Protein AF-A0A7V3D4B8-F1 (afdb_monomer)

Sequence (251 aa):
MSTSVQDLLKALKEIEQQLQIYHATRQNTLEALTKRRDVLKEELAAVERDLAALSSVAPPRMPAAVAAVRKRKRSLSKLLVDILNRKKVPMSSKELAQAALNAGYTSKSSNFFRVVDNRLSRLKAEGKIQAAPSGGYQAIPADTAAPVAAAAETDGTATAAKPRRKRGARKGRKARAARRERSSLSKVLAEILQKEGRPLTASELADAAIASGYQSNSKNFKDVIWVTLGKMKKEHKIAQVAGQRWELVNA

Nearest PDB structures (foldseek):
  2v7f-assembly1_A  TM=5.192E-01  e=6.004E-02  Pyrococcus abyssi
  7z1n-assembly1_P  TM=8.146E-01  e=8.197E-01  Saccharomyces cerevisiae W303
  6cnf-assembly1_P  TM=3.320E-01  e=3.028E-01  Saccharomyces cerevisiae S288C
  4mgr-assembly1_B  TM=4.047E-01  e=7.703E-01  Bacillus subtilis

Radius of gyration: 33.72 Å; Cα contacts (8 Å, |Δi|>4): 156; chains: 1; bounding box: 92×56×92 Å

Solvent-accessible surface area (backbone atoms only — not comparable to full-atom values): 15542 Å² total; per-residue (Å²): 135,84,79,52,72,68,57,54,55,49,52,51,53,51,51,52,51,52,50,50,52,52,51,51,53,52,50,53,51,52,51,53,51,49,54,52,51,52,53,52,52,52,53,50,54,48,53,52,49,52,50,50,55,65,65,63,60,71,75,82,85,70,79,96,77,76,76,92,71,74,81,69,76,78,50,68,69,57,53,54,47,51,52,28,62,71,64,74,51,57,38,45,60,64,55,50,38,51,52,40,45,75,72,68,54,86,74,92,56,96,57,53,52,62,54,45,42,60,48,48,57,49,35,40,76,70,66,52,31,41,77,37,95,89,53,34,40,30,52,55,59,81,91,67,75,67,86,81,74,86,87,86,87,76,89,85,83,91,82,82,92,81,77,94,73,77,91,76,78,92,87,80,74,68,78,69,60,79,63,65,78,59,75,50,68,69,55,53,53,48,52,50,37,64,73,66,74,50,64,41,38,53,62,59,51,44,54,51,40,46,74,72,67,56,86,74,93,54,93,56,49,48,60,54,44,48,57,48,50,59,48,37,39,76,69,61,49,33,43,78,46,86,88,71,15,39,34,67,45,84,127

Mean predicted aligned error: 20.58 Å

Foldseek 3Di:
DDDDPVNVVVVVVVVVVVVVVVVVVVVVVVVVVVVVVVVVVVVVVVVVVVVVVVVPPDDPPDDPDDDPPPPPQPDLLNQLLVVLVVVVDFDALVVSLVVCVVVVDDDPDPCSSVVSVVSVVVCVVVVQWDADPVGHIHGDPPVPPDDDDDDDDDDDDDDDDDDDDPDDDDDPPPVVVVVVPPQPLLRLLLVQLVVVVDFAALVVSQVSCVVVVNDDPDPPVSVVSVVSLVVCVVVQQWDQDPPRTIHGPDD

Structure (mmCIF, N/CA/C/O backbone):
data_AF-A0A7V3D4B8-F1
#
_entry.id   AF-A0A7V3D4B8-F1
#
loop_
_atom_site.group_PDB
_atom_site.id
_atom_site.type_symbol
_atom_site.label_atom_id
_atom_site.label_alt_id
_atom_site.label_comp_id
_atom_site.label_asym_id
_atom_site.label_entity_id
_atom_site.label_seq_id
_atom_site.pdbx_PDB_ins_code
_atom_site.Cartn_x
_atom_site.Cartn_y
_atom_site.Cartn_z
_atom_site.occupancy
_atom_site.B_iso_or_equiv
_atom_site.auth_seq_id
_atom_site.auth_comp_id
_atom_site.auth_asym_id
_atom_site.auth_atom_id
_atom_site.pdbx_PDB_model_num
ATOM 1 N N . MET A 1 1 ? 33.147 14.704 -47.520 1.00 57.06 1 MET A N 1
ATOM 2 C CA . MET A 1 1 ? 33.739 15.677 -46.581 1.00 57.06 1 MET A CA 1
ATOM 3 C C . MET A 1 1 ? 34.764 14.932 -45.748 1.00 57.06 1 MET A C 1
ATOM 5 O O . MET A 1 1 ? 34.366 14.118 -44.927 1.00 57.06 1 MET A O 1
ATOM 9 N N . SER A 1 2 ? 36.053 15.106 -46.031 1.00 72.62 2 SER A N 1
ATOM 10 C CA . SER A 1 2 ? 37.118 14.448 -45.267 1.00 72.62 2 SER A CA 1
ATOM 11 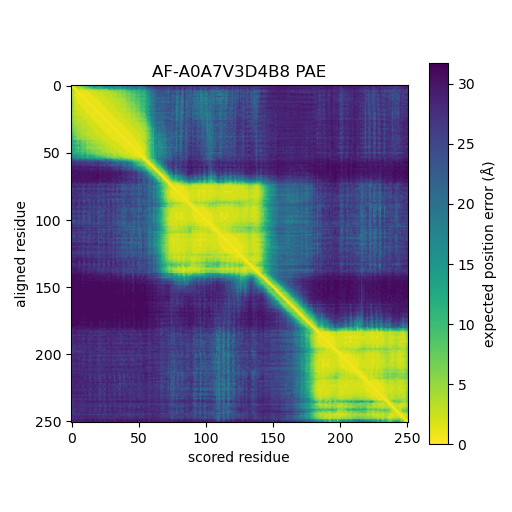C C . SER A 1 2 ? 37.348 15.252 -43.992 1.00 72.62 2 SER A C 1
ATOM 13 O O . SER A 1 2 ? 37.799 16.392 -44.069 1.00 72.62 2 SER A O 1
ATOM 15 N N . THR A 1 3 ? 36.980 14.704 -42.835 1.00 80.62 3 THR A N 1
ATOM 16 C CA . THR A 1 3 ? 37.329 15.300 -41.542 1.00 80.62 3 THR A CA 1
ATOM 17 C C . THR A 1 3 ? 38.847 15.309 -41.407 1.00 80.62 3 THR A C 1
ATOM 19 O O . THR A 1 3 ? 39.510 14.297 -41.645 1.00 80.62 3 THR A O 1
ATOM 22 N N . SER A 1 4 ? 39.416 16.473 -41.093 1.00 93.75 4 SER A N 1
ATOM 23 C CA . SER A 1 4 ? 40.862 16.610 -40.953 1.00 93.75 4 SER A CA 1
ATOM 24 C C . SER A 1 4 ? 41.339 15.782 -39.763 1.00 93.75 4 SER A C 1
ATOM 26 O O . SER A 1 4 ? 40.693 15.747 -38.715 1.00 93.75 4 SER A O 1
ATOM 28 N N . VAL A 1 5 ? 42.507 15.150 -39.886 1.00 96.00 5 VAL A N 1
ATOM 29 C CA . VAL A 1 5 ? 43.160 14.430 -38.777 1.00 96.00 5 VAL A CA 1
ATOM 30 C C . VAL A 1 5 ? 43.317 15.338 -37.548 1.00 96.00 5 VAL A C 1
ATOM 32 O O . VAL A 1 5 ? 43.203 14.881 -36.413 1.00 96.00 5 VAL A O 1
ATOM 35 N N . GLN A 1 6 ? 43.505 16.643 -37.761 1.00 95.69 6 GLN A N 1
ATOM 36 C CA . GLN A 1 6 ? 43.585 17.618 -36.673 1.00 95.69 6 GLN A CA 1
ATOM 37 C C . GLN A 1 6 ? 42.266 17.772 -35.905 1.00 95.69 6 GLN A C 1
ATOM 39 O O . GLN A 1 6 ? 42.297 17.968 -34.691 1.00 95.69 6 GLN A O 1
ATOM 44 N N . ASP A 1 7 ? 41.122 17.656 -36.578 1.00 95.69 7 ASP A N 1
ATOM 45 C CA . ASP A 1 7 ? 39.809 17.756 -35.936 1.00 95.69 7 ASP A CA 1
ATOM 46 C C . ASP A 1 7 ? 39.524 16.512 -35.089 1.00 95.69 7 ASP A C 1
ATOM 48 O O . ASP A 1 7 ? 39.017 16.625 -33.975 1.00 95.69 7 ASP A O 1
ATOM 52 N N . LEU A 1 8 ? 39.952 15.334 -35.559 1.00 95.56 8 LEU A N 1
ATOM 53 C CA . LEU A 1 8 ? 39.871 14.092 -34.787 1.00 95.56 8 LEU A CA 1
ATOM 54 C C . LEU A 1 8 ? 40.732 14.147 -33.517 1.00 95.56 8 LEU A C 1
ATOM 56 O O . LEU A 1 8 ? 40.280 13.729 -32.454 1.00 95.56 8 LEU A O 1
ATOM 60 N N . LEU A 1 9 ? 41.944 14.707 -33.593 1.00 96.75 9 LEU A N 1
ATOM 61 C CA . LEU A 1 9 ? 42.807 14.873 -32.417 1.00 96.75 9 LEU A CA 1
ATOM 62 C C . LEU A 1 9 ? 42.226 15.856 -31.393 1.00 96.75 9 LEU A C 1
ATOM 64 O O . LEU A 1 9 ? 42.362 15.636 -30.189 1.00 96.75 9 LEU A O 1
ATOM 68 N N . LYS A 1 10 ? 41.578 16.933 -31.851 1.00 97.31 10 LYS A N 1
ATOM 69 C CA . LYS A 1 10 ? 40.871 17.867 -30.962 1.00 97.31 10 LYS A CA 1
ATOM 70 C C . LYS A 1 10 ? 39.692 17.181 -30.273 1.00 97.31 10 LYS A C 1
ATOM 72 O O . LYS A 1 10 ? 39.592 17.263 -29.053 1.00 97.31 10 LYS A O 1
ATOM 77 N N . ALA A 1 11 ? 38.870 16.455 -31.032 1.00 96.38 11 ALA A N 1
ATOM 78 C CA . ALA A 1 11 ? 37.730 15.719 -30.492 1.00 96.38 11 ALA A CA 1
ATOM 79 C C . ALA A 1 11 ? 38.159 14.654 -29.468 1.00 96.38 11 ALA A C 1
ATOM 81 O O . ALA A 1 11 ? 37.523 14.507 -28.429 1.00 96.38 11 ALA A O 1
ATOM 82 N N . LEU A 1 12 ? 39.269 13.950 -29.715 1.00 97.06 12 LEU A N 1
ATOM 83 C CA . LEU A 1 12 ? 39.794 12.950 -28.783 1.00 97.06 12 LEU A CA 1
ATOM 84 C C . LEU A 1 12 ? 40.218 13.587 -27.451 1.00 97.06 12 LEU A C 1
ATOM 86 O O . LEU A 1 12 ? 39.823 13.098 -26.396 1.00 97.06 12 LEU A O 1
ATOM 90 N N . LYS A 1 13 ? 40.932 14.721 -27.490 1.00 98.19 13 LYS A N 1
ATOM 91 C CA . LYS A 1 13 ? 41.301 15.470 -26.274 1.00 98.19 13 LYS A CA 1
ATOM 92 C C . LYS A 1 13 ? 40.083 15.969 -25.502 1.00 98.19 13 LYS A C 1
ATOM 94 O O . LYS A 1 13 ? 40.083 15.942 -24.274 1.00 98.19 13 LYS A O 1
ATOM 99 N N . GLU A 1 14 ? 39.051 16.426 -26.204 1.00 97.94 14 GLU A N 1
ATOM 100 C CA . GLU A 1 14 ? 37.813 16.874 -25.567 1.00 97.94 14 GLU A CA 1
ATOM 101 C C . GLU A 1 14 ? 37.090 15.715 -24.867 1.00 97.94 14 GLU A C 1
ATOM 103 O O . GLU A 1 14 ? 36.672 15.853 -23.717 1.00 97.94 14 GLU A O 1
ATOM 108 N N . ILE A 1 15 ? 37.019 14.543 -25.507 1.00 97.44 15 ILE A N 1
ATOM 109 C CA . ILE A 1 15 ? 36.451 13.333 -24.899 1.00 97.44 15 ILE A CA 1
ATOM 110 C C . ILE A 1 15 ? 37.253 12.914 -23.658 1.00 97.44 15 ILE A C 1
ATOM 112 O O . ILE A 1 15 ? 36.658 12.597 -22.628 1.00 97.44 15 ILE A O 1
ATOM 116 N N . GLU A 1 16 ? 38.588 12.944 -23.710 1.00 98.12 16 GLU A N 1
ATOM 117 C CA . GLU A 1 16 ? 39.439 12.640 -22.550 1.00 98.12 16 GLU A CA 1
ATOM 118 C C . GLU A 1 16 ? 39.175 13.594 -21.377 1.00 98.12 16 GLU A C 1
ATOM 120 O O . GLU A 1 16 ? 39.030 13.148 -20.236 1.00 98.12 16 GLU A O 1
ATOM 125 N N . GLN A 1 17 ? 39.040 14.896 -21.647 1.00 97.94 17 GLN A N 1
ATOM 126 C CA . GLN A 1 17 ? 38.699 15.889 -20.626 1.00 97.94 17 GLN A CA 1
ATOM 127 C C . GLN A 1 17 ? 37.308 15.644 -20.030 1.00 97.94 17 GLN A C 1
ATOM 129 O O . GLN A 1 17 ? 37.144 15.668 -18.808 1.00 97.94 17 GLN A O 1
ATOM 134 N N . GLN A 1 18 ? 36.309 15.352 -20.867 1.00 97.44 18 GLN A N 1
ATOM 135 C CA . GLN A 1 18 ? 34.961 15.022 -20.400 1.00 97.44 18 GLN A CA 1
ATOM 136 C C . GLN A 1 18 ? 34.957 13.766 -19.522 1.00 97.44 18 GLN A C 1
ATOM 138 O O . GLN A 1 18 ? 34.308 13.752 -18.472 1.00 97.44 18 GLN A O 1
ATOM 143 N N . LEU A 1 19 ? 35.719 12.734 -19.897 1.00 98.12 19 LEU A N 1
ATOM 144 C CA . LEU A 1 19 ? 35.869 11.519 -19.096 1.00 98.12 19 LEU A CA 1
ATOM 145 C C . LEU A 1 19 ? 36.523 11.812 -17.745 1.00 98.12 19 LEU A C 1
ATOM 147 O O . LEU A 1 19 ? 36.042 11.325 -16.722 1.00 98.12 19 LEU A O 1
ATOM 151 N N . GLN A 1 20 ? 37.566 12.640 -17.702 1.00 97.50 20 GLN A N 1
ATOM 152 C CA . GLN A 1 20 ? 38.206 13.032 -16.443 1.00 97.50 20 GLN A CA 1
ATOM 153 C C . GLN A 1 20 ? 37.239 13.771 -15.511 1.00 97.50 20 GLN A C 1
ATOM 155 O O . GLN A 1 20 ? 37.147 13.433 -14.329 1.00 97.50 20 GLN A O 1
ATOM 160 N N . ILE A 1 21 ? 36.458 14.718 -16.040 1.00 98.00 21 ILE A N 1
ATOM 161 C CA . ILE A 1 21 ? 35.432 15.435 -15.268 1.00 98.00 21 ILE A CA 1
ATOM 162 C C . ILE A 1 21 ? 34.368 14.457 -14.751 1.00 98.00 21 ILE A C 1
ATOM 164 O O . ILE A 1 21 ? 33.976 14.507 -13.581 1.00 98.00 21 ILE A O 1
ATOM 168 N N . TYR A 1 22 ? 33.917 13.528 -15.594 1.00 97.75 22 TYR A N 1
ATOM 169 C CA . TYR A 1 22 ? 32.946 12.510 -15.202 1.00 97.75 22 TYR A CA 1
ATOM 170 C C . TYR A 1 22 ? 33.485 11.590 -14.092 1.00 97.75 22 TYR A C 1
ATOM 172 O O . TYR A 1 22 ? 32.781 11.292 -13.125 1.00 97.75 22 TYR A O 1
ATOM 180 N N . HIS A 1 23 ? 34.749 11.174 -14.173 1.00 98.38 23 HIS A N 1
ATOM 181 C CA . HIS A 1 23 ? 35.378 10.374 -13.124 1.00 98.38 23 HIS A CA 1
ATOM 182 C C . HIS A 1 23 ? 35.514 11.147 -11.809 1.00 98.38 23 HIS A C 1
ATOM 184 O O . HIS A 1 23 ? 35.139 10.615 -10.763 1.00 98.38 23 HIS A O 1
ATOM 190 N N . ALA A 1 24 ? 35.967 12.402 -11.857 1.00 97.94 24 ALA A N 1
ATOM 191 C CA . ALA A 1 24 ? 36.114 13.247 -10.674 1.00 97.94 24 ALA A CA 1
ATOM 192 C C . ALA A 1 24 ? 34.765 13.509 -9.984 1.00 97.94 24 ALA A C 1
ATOM 194 O O . ALA A 1 24 ? 34.632 13.356 -8.770 1.00 97.94 24 ALA A O 1
ATOM 195 N N . THR A 1 25 ? 33.725 13.833 -10.757 1.00 97.50 25 THR A N 1
ATOM 196 C CA . THR A 1 25 ? 32.371 14.020 -10.210 1.00 97.50 25 THR A CA 1
ATOM 197 C C . THR A 1 25 ? 31.856 12.740 -9.559 1.00 97.50 25 THR A C 1
ATOM 199 O O . THR A 1 25 ? 31.371 12.782 -8.427 1.00 97.50 25 THR A O 1
ATOM 202 N N . ARG A 1 26 ? 32.027 11.582 -10.206 1.00 98.12 26 ARG A N 1
ATOM 203 C CA . ARG A 1 26 ? 31.621 10.292 -9.638 1.00 98.12 26 ARG A CA 1
ATOM 204 C C . ARG A 1 26 ? 32.377 9.968 -8.348 1.00 98.12 26 ARG A C 1
ATOM 206 O O . ARG A 1 26 ? 31.741 9.543 -7.385 1.00 98.12 26 ARG A O 1
ATOM 213 N N . GLN A 1 27 ? 33.682 10.219 -8.286 1.00 97.94 27 GLN A N 1
ATOM 214 C CA . GLN A 1 27 ? 34.472 10.049 -7.060 1.00 97.94 27 GLN A CA 1
ATOM 215 C C . GLN A 1 27 ? 33.954 10.940 -5.927 1.00 97.94 27 GLN A C 1
ATOM 217 O O . GLN A 1 27 ? 33.627 10.427 -4.857 1.00 97.94 27 GLN A O 1
ATOM 222 N N . ASN A 1 28 ? 33.731 12.229 -6.193 1.00 97.88 28 ASN A N 1
ATOM 223 C CA . ASN A 1 28 ? 33.182 13.162 -5.207 1.00 97.88 28 ASN A CA 1
ATOM 224 C C . ASN A 1 28 ? 31.813 12.706 -4.677 1.00 97.88 28 ASN A C 1
ATOM 226 O O . ASN A 1 28 ? 31.547 12.783 -3.475 1.00 97.88 28 ASN A O 1
ATOM 230 N N . THR A 1 29 ? 30.939 12.184 -5.547 1.00 97.69 29 THR A N 1
ATOM 231 C CA . THR A 1 29 ? 29.644 11.647 -5.096 1.00 97.69 29 THR A CA 1
ATOM 232 C C . THR A 1 29 ? 29.796 10.416 -4.205 1.00 97.69 29 THR A C 1
ATOM 234 O O . THR A 1 29 ? 29.084 10.298 -3.207 1.00 97.69 29 THR A O 1
ATOM 237 N N . LEU A 1 30 ? 30.732 9.516 -4.521 1.00 98.19 30 LEU A N 1
ATOM 238 C CA . LEU A 1 30 ? 30.989 8.327 -3.709 1.00 98.19 30 LEU A CA 1
ATOM 239 C C . LEU A 1 30 ? 31.540 8.704 -2.336 1.00 98.19 30 LEU A C 1
ATOM 241 O O . LEU A 1 30 ? 31.090 8.151 -1.331 1.00 98.19 30 LEU A O 1
ATOM 245 N N . GLU A 1 31 ? 32.446 9.674 -2.265 1.00 98.25 31 GLU A N 1
ATOM 246 C CA . GLU A 1 31 ? 32.959 10.183 -0.994 1.00 98.25 31 GLU A CA 1
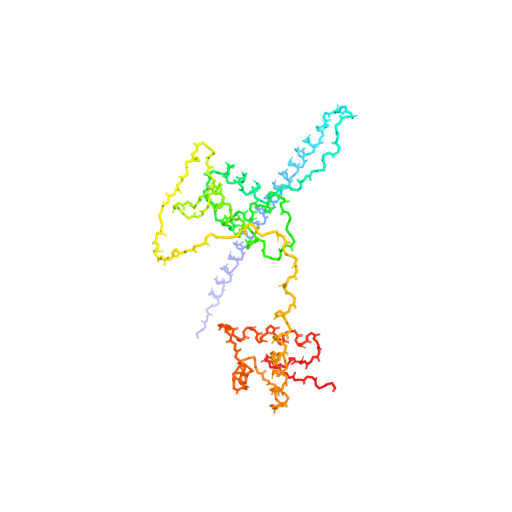ATOM 247 C C . GLU A 1 31 ? 31.857 10.826 -0.149 1.00 98.25 31 GLU A C 1
ATOM 249 O O . GLU A 1 31 ? 31.736 10.527 1.040 1.00 98.25 31 GLU A O 1
ATOM 254 N N . ALA A 1 32 ? 31.006 11.659 -0.754 1.00 97.62 32 ALA A N 1
ATOM 255 C CA . ALA A 1 32 ? 29.889 12.292 -0.056 1.00 97.62 32 ALA A CA 1
ATOM 256 C C . ALA A 1 32 ? 28.893 11.258 0.501 1.00 97.62 32 ALA A C 1
ATOM 258 O O . ALA A 1 32 ? 28.464 11.357 1.654 1.00 97.62 32 ALA A O 1
ATOM 259 N N . LEU A 1 33 ? 28.552 10.234 -0.289 1.00 97.19 33 LEU A N 1
ATOM 260 C CA . LEU A 1 33 ? 27.676 9.145 0.151 1.00 97.19 33 LEU A CA 1
ATOM 261 C C . LEU A 1 33 ? 28.315 8.302 1.256 1.00 97.19 33 LEU A C 1
ATOM 263 O O . LEU A 1 33 ? 27.628 7.908 2.197 1.00 97.19 33 LEU A O 1
ATOM 267 N N . THR A 1 34 ? 29.621 8.056 1.167 1.00 97.75 34 THR A N 1
ATOM 268 C CA . THR A 1 34 ? 30.385 7.320 2.182 1.00 97.75 34 THR A CA 1
ATOM 269 C C . THR A 1 34 ? 30.374 8.073 3.510 1.00 97.75 34 THR A C 1
ATOM 271 O O . THR A 1 34 ? 29.969 7.504 4.521 1.00 97.75 34 THR A O 1
ATOM 274 N N . LYS A 1 35 ? 30.677 9.378 3.495 1.00 98.19 35 LYS A N 1
ATOM 275 C CA . LYS A 1 35 ? 30.599 10.242 4.685 1.00 98.19 35 LYS A CA 1
ATOM 276 C C . LYS A 1 35 ? 29.198 10.236 5.294 1.00 98.19 35 LYS A C 1
ATOM 278 O O . LYS A 1 35 ? 29.050 10.036 6.494 1.00 98.19 35 LYS A O 1
ATOM 283 N N . ARG A 1 36 ? 28.151 10.381 4.473 1.00 97.75 36 ARG A N 1
ATOM 284 C CA . ARG A 1 36 ? 26.759 10.353 4.953 1.00 97.75 36 ARG A CA 1
ATOM 285 C C . ARG A 1 36 ? 26.383 9.010 5.576 1.00 97.75 36 ARG A C 1
ATOM 287 O O . ARG A 1 36 ? 25.694 8.983 6.589 1.00 97.75 36 ARG A O 1
ATOM 294 N N . ARG A 1 37 ? 26.809 7.900 4.971 1.00 98.44 37 ARG A N 1
ATOM 295 C CA . ARG A 1 37 ? 26.606 6.558 5.529 1.00 98.44 37 ARG A CA 1
ATOM 296 C C . ARG A 1 37 ? 27.254 6.445 6.907 1.00 98.44 37 ARG A C 1
ATOM 298 O O . ARG A 1 37 ? 26.638 5.872 7.799 1.00 98.44 37 ARG A O 1
ATOM 305 N N . ASP A 1 38 ? 28.467 6.959 7.067 1.00 98.31 38 ASP A N 1
ATOM 306 C CA . ASP A 1 38 ? 29.207 6.846 8.324 1.00 98.31 38 ASP A CA 1
ATOM 307 C C . ASP A 1 38 ? 28.578 7.712 9.425 1.00 98.31 38 ASP A C 1
ATOM 309 O O . ASP A 1 38 ? 28.317 7.193 10.507 1.00 98.31 38 ASP A O 1
ATOM 313 N N . VAL A 1 39 ? 28.156 8.941 9.106 1.00 98.12 39 VAL A N 1
ATOM 314 C CA . VAL A 1 39 ? 27.360 9.786 10.021 1.00 98.12 39 VAL A CA 1
ATOM 315 C C . VAL A 1 39 ? 26.073 9.081 10.463 1.00 98.12 39 VAL A C 1
ATOM 317 O O . VAL A 1 39 ? 25.787 8.997 11.652 1.00 98.12 39 VAL A O 1
ATOM 320 N N . LEU A 1 40 ? 25.309 8.505 9.528 1.00 97.38 40 LEU A N 1
ATOM 321 C CA . LEU A 1 40 ? 24.068 7.797 9.871 1.00 97.38 40 LEU A CA 1
ATOM 322 C C . LEU A 1 40 ? 24.314 6.565 10.752 1.00 97.38 40 LEU A C 1
ATOM 324 O O . LEU A 1 40 ? 23.488 6.243 11.603 1.00 97.38 40 LEU A O 1
ATOM 328 N N . LYS A 1 41 ? 25.433 5.857 10.559 1.00 97.81 41 LYS A N 1
ATOM 329 C CA . LYS A 1 41 ? 25.813 4.738 11.432 1.00 97.81 41 LYS A CA 1
ATOM 330 C C . LYS A 1 41 ? 26.115 5.215 12.851 1.00 97.81 41 LYS A C 1
ATOM 332 O O . LYS A 1 41 ? 25.716 4.545 13.800 1.00 97.81 41 LYS A O 1
ATOM 337 N N . GLU A 1 42 ? 26.785 6.354 13.001 1.00 97.56 42 GLU A N 1
ATOM 338 C CA . GLU A 1 42 ? 27.055 6.953 14.311 1.00 97.56 42 GLU A CA 1
ATOM 339 C C . GLU A 1 42 ? 25.772 7.428 15.001 1.00 97.56 42 GLU A C 1
ATOM 341 O O . GLU A 1 42 ? 25.582 7.144 16.186 1.00 97.56 42 GLU A O 1
ATOM 346 N N . GLU A 1 43 ? 24.863 8.073 14.264 1.00 96.31 43 GLU A N 1
ATOM 347 C CA . GLU A 1 43 ? 23.546 8.482 14.768 1.00 96.31 43 GLU A CA 1
ATOM 348 C C . GLU A 1 43 ? 22.721 7.278 15.234 1.00 96.31 43 GLU A C 1
ATOM 350 O O . GLU A 1 43 ? 22.149 7.303 16.324 1.00 96.31 43 GLU A O 1
ATOM 355 N N . LEU A 1 44 ? 22.693 6.194 14.452 1.00 96.12 44 LEU A N 1
ATOM 356 C CA . LEU A 1 44 ? 22.010 4.961 14.848 1.00 96.12 44 LEU A CA 1
ATOM 357 C C . LEU A 1 44 ? 22.616 4.367 16.120 1.00 96.12 44 LEU A C 1
ATOM 359 O O . LEU A 1 44 ? 21.875 4.040 17.044 1.00 96.12 44 LEU A O 1
ATOM 363 N N . ALA A 1 45 ? 23.946 4.293 16.209 1.00 96.19 45 ALA A N 1
ATOM 364 C CA . ALA A 1 45 ? 24.617 3.809 17.410 1.00 96.19 45 ALA A CA 1
ATOM 365 C C . ALA A 1 45 ? 24.331 4.699 18.636 1.00 96.19 45 ALA A C 1
ATOM 367 O O . ALA A 1 45 ? 24.249 4.199 19.757 1.00 96.19 45 ALA A O 1
ATOM 368 N N . ALA A 1 46 ? 24.161 6.013 18.453 1.00 95.12 46 ALA A N 1
ATOM 369 C CA . ALA A 1 46 ? 23.743 6.919 19.521 1.00 95.12 46 ALA A CA 1
ATOM 370 C C . ALA A 1 46 ? 22.307 6.645 19.982 1.00 95.12 46 ALA A C 1
ATOM 372 O O . ALA A 1 46 ? 22.082 6.462 21.176 1.00 95.12 46 ALA A O 1
ATOM 373 N N . VAL A 1 47 ? 21.363 6.506 19.049 1.00 96.00 47 VAL A N 1
ATOM 374 C CA . VAL A 1 47 ? 19.968 6.161 19.368 1.00 96.00 47 VAL A CA 1
ATOM 375 C C . VAL A 1 47 ? 19.874 4.803 20.067 1.00 96.00 47 VAL A C 1
ATOM 377 O O . VAL A 1 47 ? 19.095 4.645 21.005 1.00 96.00 47 VAL A O 1
ATOM 380 N N . GLU A 1 48 ? 20.677 3.820 19.658 1.00 95.31 48 GLU A N 1
ATOM 381 C CA . GLU A 1 48 ? 20.748 2.519 20.327 1.00 95.31 48 GLU A CA 1
ATOM 382 C C . GLU A 1 48 ? 21.255 2.639 21.770 1.00 95.31 48 GLU A C 1
ATOM 384 O O . GLU A 1 48 ? 20.693 2.002 22.665 1.00 95.31 48 GLU A O 1
ATOM 389 N N . ARG A 1 49 ? 22.259 3.490 22.029 1.00 94.00 49 ARG A N 1
ATOM 390 C CA . ARG A 1 49 ? 22.726 3.781 23.395 1.00 94.00 49 ARG A CA 1
ATOM 391 C C . ARG A 1 49 ? 21.649 4.467 24.232 1.00 94.00 49 ARG A C 1
ATOM 393 O O . ARG A 1 49 ? 21.435 4.059 25.372 1.00 94.00 49 ARG A O 1
ATOM 400 N N . ASP A 1 50 ? 20.935 5.438 23.672 1.00 91.50 50 ASP A N 1
ATOM 401 C CA . ASP A 1 50 ? 19.847 6.132 24.369 1.00 91.50 50 ASP A CA 1
ATOM 402 C C . ASP A 1 50 ? 18.689 5.178 24.693 1.00 91.50 50 ASP A C 1
ATOM 404 O O . ASP A 1 50 ? 18.154 5.186 25.804 1.00 91.50 50 ASP A O 1
ATOM 408 N N . LEU A 1 51 ? 18.331 4.293 23.758 1.00 86.94 51 LEU A N 1
ATOM 409 C CA . LEU A 1 51 ? 17.336 3.245 23.985 1.00 86.94 51 LEU A CA 1
ATOM 410 C C . LEU A 1 51 ? 17.785 2.257 25.063 1.00 86.94 51 LEU A C 1
ATOM 412 O O . LEU A 1 51 ? 16.975 1.880 25.912 1.00 86.94 51 LEU A O 1
ATOM 416 N N . ALA A 1 52 ? 19.056 1.852 25.062 1.00 90.62 52 ALA A N 1
ATOM 417 C CA . ALA A 1 52 ? 19.606 0.987 26.099 1.00 90.62 52 ALA A CA 1
ATOM 418 C C . ALA A 1 52 ? 19.567 1.670 27.475 1.00 90.62 52 ALA A C 1
ATOM 420 O O . ALA A 1 52 ? 19.131 1.055 28.450 1.00 90.62 52 ALA A O 1
ATOM 421 N N . ALA A 1 53 ? 19.926 2.955 27.553 1.00 87.81 53 ALA A N 1
ATOM 422 C CA . ALA A 1 53 ? 19.844 3.740 28.781 1.00 87.81 53 ALA A CA 1
ATOM 423 C C . ALA A 1 53 ? 18.396 3.832 29.290 1.00 87.81 53 ALA A C 1
ATOM 425 O O . ALA A 1 53 ? 18.132 3.501 30.447 1.00 87.81 53 ALA A O 1
ATOM 426 N N . LEU A 1 54 ? 17.439 4.162 28.417 1.00 85.19 54 LEU A N 1
ATOM 427 C CA . LEU A 1 54 ? 16.011 4.202 28.754 1.00 85.19 54 LEU A CA 1
ATOM 428 C C . LEU A 1 54 ? 15.453 2.830 29.161 1.00 85.19 54 LEU A C 1
ATOM 430 O O . LEU A 1 54 ? 14.586 2.755 30.029 1.00 85.19 54 LEU A O 1
ATOM 434 N N . SER A 1 55 ? 15.951 1.744 28.567 1.00 80.38 55 SER A N 1
ATOM 435 C CA . SER A 1 55 ? 15.550 0.379 28.920 1.00 80.38 55 SER A CA 1
ATOM 436 C C . SER A 1 55 ? 16.177 -0.115 30.229 1.00 80.38 55 SER A C 1
ATOM 438 O O . SER A 1 55 ? 15.633 -1.033 30.842 1.00 80.38 55 SER A O 1
ATOM 440 N N . SER A 1 56 ? 17.311 0.453 30.650 1.00 67.94 56 SER A N 1
ATOM 441 C CA . SER A 1 56 ? 18.012 0.088 31.890 1.00 67.94 56 SER A CA 1
ATOM 442 C C . SER A 1 56 ? 17.430 0.744 33.147 1.00 67.94 56 SER A C 1
ATOM 444 O O . SER A 1 56 ? 17.755 0.329 34.261 1.00 67.94 56 SER A O 1
ATOM 446 N N . VAL A 1 57 ? 16.511 1.707 32.996 1.00 59.88 57 VAL A N 1
ATOM 447 C CA . VAL A 1 57 ? 15.706 2.226 34.109 1.00 59.88 57 VAL A CA 1
ATOM 448 C C . VAL A 1 57 ? 14.740 1.126 34.552 1.00 59.88 57 VAL A C 1
ATOM 450 O O . VAL A 1 57 ? 13.653 0.944 34.000 1.00 59.88 57 VAL A O 1
ATOM 453 N N . ALA A 1 58 ? 15.181 0.354 35.544 1.00 52.53 58 ALA A N 1
ATOM 454 C CA . ALA A 1 58 ? 14.410 -0.702 36.175 1.00 52.53 58 ALA A CA 1
ATOM 455 C C . ALA A 1 58 ? 13.022 -0.172 36.587 1.00 52.53 58 ALA A C 1
ATOM 457 O O . ALA A 1 58 ? 12.933 0.889 37.215 1.00 52.53 58 ALA A O 1
ATOM 458 N N . PRO A 1 59 ? 11.924 -0.880 36.265 1.00 60.19 59 PRO A N 1
ATOM 459 C CA . PRO A 1 59 ? 10.609 -0.465 36.725 1.00 60.19 59 PRO A CA 1
ATOM 460 C C . PRO A 1 59 ? 10.598 -0.454 38.262 1.00 60.19 59 PRO A C 1
ATOM 462 O O . PRO A 1 59 ? 11.130 -1.390 38.871 1.00 60.19 59 PRO A O 1
ATOM 465 N N . PRO A 1 60 ? 9.989 0.555 38.917 1.00 53.56 60 PRO A N 1
ATOM 466 C CA . PRO A 1 60 ? 9.822 0.528 40.361 1.00 53.56 60 PRO A CA 1
ATOM 467 C C . PRO A 1 60 ? 9.106 -0.769 40.745 1.00 53.56 60 PRO A C 1
ATOM 469 O O . PRO A 1 60 ? 8.036 -1.095 40.220 1.00 53.56 60 PRO A O 1
ATOM 472 N N . ARG A 1 61 ? 9.742 -1.526 41.642 1.00 49.78 61 ARG A N 1
ATOM 473 C CA . ARG A 1 61 ? 9.234 -2.764 42.236 1.00 49.78 61 ARG A CA 1
ATOM 474 C C . ARG A 1 61 ? 7.977 -2.412 43.040 1.00 49.78 61 ARG A C 1
ATOM 476 O O . ARG A 1 61 ? 8.052 -2.093 44.220 1.00 49.78 61 ARG A O 1
ATOM 483 N N . MET A 1 62 ? 6.817 -2.395 42.386 1.00 50.25 62 MET A N 1
ATOM 484 C CA . MET A 1 62 ? 5.544 -2.246 43.087 1.00 50.25 62 MET A CA 1
ATOM 485 C C . MET A 1 62 ? 5.192 -3.564 43.793 1.00 50.25 62 MET A C 1
ATOM 487 O O . MET A 1 62 ? 5.403 -4.635 43.213 1.00 50.25 62 MET A O 1
ATOM 491 N N . PRO A 1 63 ? 4.664 -3.512 45.030 1.00 45.59 63 PRO A N 1
ATOM 492 C CA . PRO A 1 63 ? 4.263 -4.699 45.768 1.00 45.59 63 PRO A CA 1
ATOM 493 C C . PRO A 1 63 ? 3.145 -5.450 45.036 1.00 45.59 63 PRO A C 1
ATOM 495 O O . PRO A 1 63 ? 2.208 -4.867 44.484 1.00 45.59 63 PRO A O 1
ATOM 498 N N . ALA A 1 64 ? 3.276 -6.774 45.031 1.00 48.00 64 ALA A N 1
ATOM 499 C CA . ALA A 1 64 ? 2.395 -7.726 44.376 1.00 48.00 64 ALA A CA 1
ATOM 500 C C . ALA A 1 64 ? 1.017 -7.795 45.057 1.00 48.00 64 ALA A C 1
ATOM 502 O O . ALA A 1 64 ? 0.751 -8.719 45.814 1.00 48.00 64 ALA A O 1
ATOM 503 N N . ALA A 1 65 ? 0.135 -6.826 44.800 1.00 48.50 65 ALA A N 1
ATOM 504 C CA . ALA A 1 65 ? -1.270 -6.911 45.204 1.00 48.50 65 ALA A CA 1
ATOM 505 C C . ALA A 1 65 ? -2.179 -5.908 44.469 1.00 48.50 65 ALA A C 1
ATOM 507 O O . ALA A 1 65 ? -2.892 -5.146 45.109 1.00 48.50 65 ALA A O 1
ATOM 508 N N . VAL A 1 66 ? -2.220 -5.895 43.130 1.00 49.81 66 VAL A N 1
ATOM 509 C CA . VAL A 1 66 ? -3.381 -5.315 42.427 1.00 49.81 66 VAL A CA 1
ATOM 510 C C . VAL A 1 66 ? -3.717 -6.146 41.195 1.00 49.81 66 VAL A C 1
ATOM 512 O O . VAL A 1 66 ? -2.977 -6.178 40.218 1.00 49.81 66 VAL A O 1
ATOM 515 N N . ALA A 1 67 ? -4.850 -6.838 41.311 1.00 46.22 67 ALA A N 1
ATOM 516 C CA . ALA A 1 67 ? -5.742 -7.357 40.283 1.00 46.22 67 ALA A CA 1
ATOM 517 C C . ALA A 1 67 ? -5.228 -7.379 38.833 1.00 46.22 67 ALA A C 1
ATOM 519 O O . ALA A 1 67 ? -4.934 -6.350 38.227 1.00 46.22 67 ALA A O 1
ATOM 520 N N . ALA A 1 68 ? -5.305 -8.560 38.217 1.00 49.44 68 ALA A N 1
ATOM 521 C CA . ALA A 1 68 ? -5.243 -8.758 36.775 1.00 49.44 68 ALA A CA 1
ATOM 522 C C . ALA A 1 68 ? -6.357 -7.972 36.045 1.00 49.44 68 ALA A C 1
ATOM 524 O O . ALA A 1 68 ? -7.366 -8.519 35.593 1.00 49.44 68 ALA A O 1
ATOM 525 N N . VAL A 1 69 ? -6.169 -6.662 35.887 1.00 50.59 69 VAL A N 1
ATOM 526 C CA . VAL A 1 69 ? -6.953 -5.819 34.996 1.00 50.59 69 VAL A CA 1
ATOM 527 C C . VAL A 1 69 ? -6.509 -6.191 33.592 1.00 50.59 69 VAL A C 1
ATOM 529 O O . VAL A 1 69 ? -5.509 -5.697 33.073 1.00 50.59 69 VAL A O 1
ATOM 532 N N . ARG A 1 70 ? -7.248 -7.115 32.970 1.00 51.91 70 ARG A N 1
ATOM 533 C CA . ARG A 1 70 ? -7.134 -7.408 31.538 1.00 51.91 70 ARG A CA 1
ATOM 534 C C . ARG A 1 70 ? -7.084 -6.068 30.807 1.00 51.91 70 ARG A C 1
ATOM 536 O O . ARG A 1 70 ? -8.089 -5.355 30.808 1.00 51.91 70 ARG A O 1
ATOM 543 N N . LYS A 1 71 ? -5.931 -5.716 30.220 1.00 54.41 71 LYS A N 1
ATOM 544 C CA . LYS A 1 71 ? -5.746 -4.506 29.405 1.00 54.41 71 LYS A CA 1
ATOM 545 C C . LYS A 1 71 ? -6.775 -4.564 28.277 1.00 54.41 71 LYS A C 1
ATOM 547 O O . LYS A 1 71 ? -6.555 -5.203 27.248 1.00 54.41 71 LYS A O 1
ATOM 552 N N . ARG A 1 72 ? -7.959 -3.986 28.503 1.00 61.19 72 ARG A N 1
ATOM 553 C CA . ARG A 1 72 ? -9.032 -3.941 27.510 1.00 61.19 72 ARG A CA 1
ATOM 554 C C . ARG A 1 72 ? -8.436 -3.203 26.323 1.00 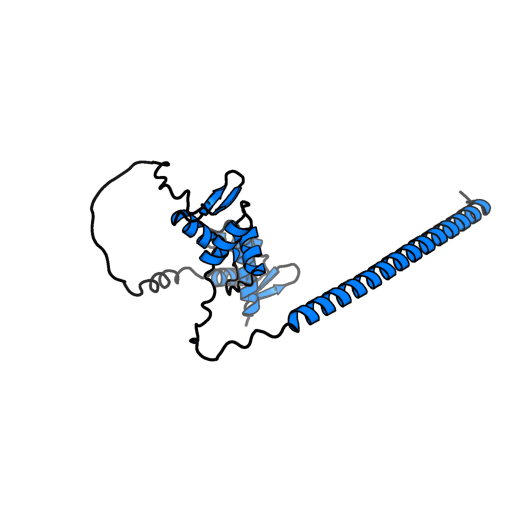61.19 72 ARG A C 1
ATOM 556 O O . ARG A 1 72 ? -8.007 -2.061 26.479 1.00 61.19 72 ARG A O 1
ATOM 563 N N . LYS A 1 73 ? -8.351 -3.874 25.169 1.00 67.94 73 LYS A N 1
ATOM 564 C CA . LYS A 1 73 ? -7.897 -3.259 23.916 1.00 67.94 73 LYS A CA 1
ATOM 565 C C . LYS A 1 73 ? -8.626 -1.924 23.790 1.00 67.94 73 LYS A C 1
ATOM 567 O O . LYS A 1 73 ? -9.859 -1.915 23.811 1.00 67.94 73 LYS A O 1
ATOM 572 N N . ARG A 1 74 ? -7.879 -0.814 23.773 1.00 80.19 74 ARG A N 1
ATOM 573 C CA . ARG A 1 74 ? -8.467 0.529 23.698 1.00 80.19 74 ARG A CA 1
ATOM 574 C C . ARG A 1 74 ? -9.452 0.537 22.532 1.00 80.19 74 ARG A C 1
ATOM 576 O O . ARG A 1 74 ? -9.124 0.068 21.441 1.00 80.19 74 ARG A O 1
ATOM 583 N N . SER A 1 75 ? -10.684 0.975 22.784 1.00 91.69 75 SER A N 1
ATOM 584 C CA . SER A 1 75 ? -11.687 1.009 21.724 1.00 91.69 75 SER A CA 1
ATOM 585 C C . SER A 1 75 ? -11.227 1.989 20.648 1.00 91.69 75 SER A C 1
ATOM 587 O O . SER A 1 75 ? -10.678 3.046 20.962 1.00 91.69 75 SER A O 1
ATOM 589 N N . LEU A 1 76 ? -11.471 1.648 19.381 1.00 93.06 76 LEU A N 1
ATOM 590 C CA . LEU A 1 76 ? -11.132 2.523 18.256 1.00 93.06 76 LEU A CA 1
ATOM 591 C C . LEU A 1 76 ? -11.720 3.926 18.453 1.00 93.06 76 LEU A C 1
ATOM 593 O O . LEU A 1 76 ? -11.070 4.923 18.192 1.00 93.06 76 LEU A O 1
ATOM 597 N N . SER A 1 77 ? -12.940 3.999 18.979 1.00 93.75 77 SER A N 1
ATOM 598 C CA . SER A 1 77 ? -13.645 5.251 19.256 1.00 93.75 77 SER A CA 1
ATOM 599 C C . SER A 1 77 ? -12.873 6.159 20.205 1.00 93.75 77 SER A C 1
ATOM 601 O O . SER A 1 77 ? -12.723 7.340 19.921 1.00 93.75 77 SER A O 1
ATOM 603 N N . LYS A 1 78 ? -12.376 5.601 21.317 1.00 94.25 78 LYS A N 1
ATOM 604 C CA . LYS A 1 78 ? -11.621 6.365 22.311 1.00 94.25 78 LYS A CA 1
ATOM 605 C C . LYS A 1 78 ? -10.277 6.808 21.739 1.00 94.25 78 LYS A C 1
ATOM 607 O O . LYS A 1 78 ? -9.914 7.962 21.886 1.00 94.25 78 LYS A O 1
ATOM 612 N N . LEU A 1 79 ? -9.611 5.922 20.997 1.00 95.00 79 LEU A N 1
ATOM 613 C CA . LEU A 1 79 ? -8.354 6.229 20.318 1.00 95.00 79 LEU A CA 1
ATOM 614 C C . LEU A 1 79 ? -8.494 7.392 19.321 1.00 95.00 79 LEU A C 1
ATOM 616 O O . LEU A 1 79 ? -7.659 8.286 19.314 1.00 95.00 79 LEU A O 1
ATOM 620 N N . LEU A 1 80 ? -9.540 7.388 18.489 1.00 94.62 80 LEU A N 1
ATOM 621 C CA . LEU A 1 80 ? -9.759 8.441 17.493 1.00 94.62 80 LEU A CA 1
ATOM 622 C C . LEU A 1 80 ? -9.990 9.805 18.152 1.00 94.62 80 LEU A C 1
ATOM 624 O O . LEU A 1 80 ? -9.410 10.796 17.719 1.00 94.62 80 LEU A O 1
ATOM 628 N N . VAL A 1 81 ? -10.790 9.845 19.221 1.00 94.50 81 VAL A N 1
ATOM 629 C CA . VAL A 1 81 ? -11.019 11.073 19.997 1.00 94.50 81 VAL A CA 1
ATOM 630 C C . VAL A 1 81 ? -9.727 11.531 20.683 1.00 94.50 81 VAL A C 1
ATOM 632 O O . VAL A 1 81 ? -9.393 12.708 20.606 1.00 94.50 81 VAL A O 1
ATOM 635 N N . ASP A 1 82 ? -8.952 10.613 21.270 1.00 94.44 82 ASP A N 1
ATOM 636 C CA . ASP A 1 82 ? -7.656 10.931 21.887 1.00 94.44 82 ASP A CA 1
ATOM 637 C C . ASP A 1 82 ? -6.667 11.523 20.865 1.00 94.44 82 ASP A C 1
ATOM 639 O O . ASP A 1 82 ? -5.953 12.474 21.179 1.00 94.44 82 ASP A O 1
ATOM 643 N N . ILE A 1 83 ? -6.620 10.990 19.638 1.00 94.56 83 ILE A N 1
ATOM 644 C CA . ILE A 1 83 ? -5.755 11.506 18.562 1.00 94.56 83 ILE A CA 1
ATOM 645 C C . ILE A 1 83 ? -6.171 12.927 18.166 1.00 94.56 83 ILE A C 1
ATOM 647 O O . ILE A 1 83 ? -5.307 13.800 18.066 1.00 94.56 83 ILE A O 1
ATOM 651 N N . LEU A 1 84 ? -7.472 13.167 17.979 1.00 94.00 84 LEU A N 1
ATOM 652 C CA . LEU A 1 84 ? -7.998 14.492 17.638 1.00 94.00 84 LEU A CA 1
ATOM 653 C C . LEU A 1 84 ? -7.734 15.512 18.753 1.00 94.00 84 LEU A C 1
ATOM 655 O O . LEU A 1 84 ? -7.266 16.614 18.474 1.00 94.00 84 LEU A O 1
ATOM 659 N N . ASN A 1 85 ? -7.939 15.122 20.013 1.00 92.81 85 ASN A N 1
ATOM 660 C CA . ASN A 1 85 ? -7.668 15.972 21.173 1.00 92.81 85 ASN A CA 1
ATOM 661 C C . ASN A 1 85 ? -6.181 16.316 21.320 1.00 92.81 85 ASN A C 1
ATOM 663 O O . ASN A 1 85 ? -5.843 17.441 21.677 1.00 92.81 85 ASN A O 1
ATOM 667 N N . ARG A 1 86 ? -5.284 15.363 21.038 1.00 92.38 86 ARG A N 1
ATOM 668 C CA . ARG A 1 86 ? -3.831 15.586 21.113 1.00 92.38 86 ARG A CA 1
ATOM 669 C C . ARG A 1 86 ? -3.329 16.523 20.028 1.00 92.38 86 ARG A C 1
ATOM 671 O O . ARG A 1 86 ? -2.486 17.365 20.310 1.00 92.38 86 ARG A O 1
ATOM 678 N N . LYS A 1 87 ? -3.801 16.346 18.792 1.00 89.75 87 LYS A N 1
ATOM 679 C CA . LYS A 1 87 ? -3.296 17.112 17.648 1.00 89.75 87 LYS A CA 1
ATOM 680 C C . LYS A 1 87 ? -3.958 18.477 17.495 1.00 89.75 87 LYS A C 1
ATOM 682 O O . LYS A 1 87 ? -3.336 19.336 16.891 1.00 89.75 87 LYS A O 1
ATOM 687 N N . LYS A 1 88 ? -5.173 18.683 18.026 1.00 87.00 88 LYS A N 1
ATOM 688 C CA . LYS A 1 88 ? -5.946 19.943 17.938 1.00 87.00 88 LYS A CA 1
ATOM 689 C C . LYS A 1 88 ? -6.099 20.508 16.512 1.00 87.00 88 LYS A C 1
ATOM 691 O O . LYS A 1 88 ? -6.409 21.679 16.343 1.00 87.00 88 LYS A O 1
ATOM 696 N N . VAL A 1 89 ? -5.899 19.676 15.491 1.00 89.56 89 VAL A N 1
ATOM 697 C CA . VAL A 1 89 ? -5.970 20.034 14.069 1.00 89.56 89 VAL A CA 1
ATOM 698 C C . VAL A 1 89 ? -7.021 19.136 13.418 1.00 89.56 89 VAL A C 1
ATOM 700 O O . VAL A 1 89 ? -7.066 17.941 13.739 1.00 89.56 89 VAL A O 1
ATOM 703 N N . PRO A 1 90 ? -7.875 19.673 12.529 1.00 91.50 90 PRO A N 1
ATOM 704 C CA . PRO A 1 90 ? -8.838 18.865 11.802 1.00 91.50 90 PRO A CA 1
ATOM 705 C C . PRO A 1 90 ? -8.121 17.864 10.903 1.00 91.50 90 PRO A C 1
ATOM 707 O O . PRO A 1 90 ? -7.221 18.222 10.149 1.00 91.50 90 PRO A O 1
ATOM 710 N N . MET A 1 91 ? -8.514 16.596 11.002 1.00 92.81 91 MET A N 1
ATOM 711 C CA . MET A 1 91 ? -7.899 15.516 10.231 1.00 92.81 91 MET A CA 1
ATOM 712 C C . MET A 1 91 ? -8.903 14.836 9.319 1.00 92.81 91 MET A C 1
ATOM 714 O O . MET A 1 91 ? -10.074 14.642 9.676 1.00 92.81 91 MET A O 1
ATOM 718 N N . SER A 1 92 ? -8.426 14.417 8.150 1.00 95.81 92 SER A N 1
ATOM 719 C CA . SER A 1 92 ? -9.205 13.567 7.257 1.00 95.81 92 SER A CA 1
ATOM 720 C C . SER A 1 92 ? -9.374 12.163 7.852 1.00 95.81 92 SER A C 1
ATOM 722 O O . SER A 1 92 ? -8.589 11.699 8.686 1.00 95.81 92 SER A O 1
ATOM 724 N N . SER A 1 93 ? -10.389 11.425 7.397 1.00 94.19 93 SER A N 1
ATOM 725 C CA . SER A 1 93 ? -10.579 10.024 7.799 1.00 94.19 93 SER A CA 1
ATOM 726 C C . SER A 1 93 ? -9.366 9.147 7.450 1.00 94.19 93 SER A C 1
ATOM 728 O O . SER A 1 93 ? -9.095 8.162 8.142 1.00 94.19 93 SER A O 1
ATOM 730 N N . LYS A 1 94 ? -8.594 9.526 6.419 1.00 95.38 94 LYS A N 1
ATOM 731 C CA . LYS A 1 94 ? -7.419 8.780 5.940 1.00 95.38 94 LYS A CA 1
ATOM 732 C C . LYS A 1 94 ? -6.246 8.968 6.882 1.00 95.38 94 LYS A C 1
ATOM 734 O O . LYS A 1 94 ? -5.633 7.990 7.305 1.00 95.38 94 LYS A O 1
ATOM 739 N N . GLU A 1 95 ? -5.993 10.213 7.259 1.00 95.31 95 GLU A N 1
ATOM 740 C CA . GLU A 1 95 ? -4.983 10.559 8.255 1.00 95.31 95 GLU A CA 1
ATOM 741 C C . GLU A 1 95 ? -5.308 9.952 9.615 1.00 95.31 95 GLU A C 1
ATOM 743 O O . GLU A 1 95 ? -4.414 9.422 10.267 1.00 95.31 95 GLU A O 1
ATOM 748 N N . LEU A 1 96 ? -6.581 9.951 10.023 1.00 95.44 96 LEU A N 1
ATOM 749 C CA . LEU A 1 96 ? -7.006 9.328 11.277 1.00 95.44 96 LEU A CA 1
ATOM 750 C C . LEU A 1 96 ? -6.805 7.814 11.276 1.00 95.44 96 LEU A C 1
ATOM 752 O O . LEU A 1 96 ? -6.370 7.254 12.283 1.00 95.44 96 LEU A O 1
ATOM 756 N N . ALA A 1 97 ? -7.077 7.145 10.154 1.00 96.00 97 ALA A N 1
ATOM 757 C CA . ALA A 1 97 ? -6.784 5.726 10.012 1.00 96.00 97 ALA A CA 1
ATOM 758 C C . ALA A 1 97 ? -5.274 5.460 10.119 1.00 96.00 97 ALA A C 1
ATOM 760 O O . ALA A 1 97 ? -4.859 4.586 10.878 1.00 96.00 97 ALA A O 1
ATOM 761 N N . GLN A 1 98 ? -4.445 6.251 9.435 1.00 96.06 98 GLN A N 1
ATOM 762 C CA . GLN A 1 98 ? -2.993 6.101 9.514 1.00 96.06 98 GLN A CA 1
ATOM 763 C C . GLN A 1 98 ? -2.465 6.385 10.927 1.00 96.06 98 GLN A C 1
ATOM 765 O O . GLN A 1 98 ? -1.672 5.615 11.463 1.00 96.06 98 GLN A O 1
ATOM 770 N N . ALA A 1 99 ? -2.949 7.445 11.572 1.00 95.12 99 ALA A N 1
ATOM 771 C CA . ALA A 1 99 ? -2.581 7.792 12.938 1.00 95.12 99 ALA A CA 1
ATOM 772 C C . ALA A 1 99 ? -2.994 6.699 13.936 1.00 95.12 99 ALA A C 1
ATOM 774 O O . ALA A 1 99 ? -2.246 6.413 14.868 1.00 95.12 99 ALA A O 1
ATOM 775 N N . ALA A 1 100 ? -4.144 6.049 13.732 1.00 95.00 100 ALA A N 1
ATOM 776 C CA . ALA A 1 100 ? -4.578 4.925 14.554 1.00 95.00 100 ALA A CA 1
ATOM 777 C C . ALA A 1 100 ? -3.665 3.696 14.398 1.00 95.00 100 ALA A C 1
ATOM 779 O O . ALA A 1 100 ? -3.339 3.056 15.399 1.00 95.00 100 ALA A O 1
ATOM 780 N N . LEU A 1 101 ? -3.221 3.387 13.173 1.00 94.75 101 LEU A N 1
ATOM 781 C CA . LEU A 1 101 ? -2.251 2.315 12.915 1.00 94.75 101 LEU A CA 1
ATOM 782 C C . LEU A 1 101 ? -0.899 2.622 13.569 1.00 94.75 101 LEU A C 1
ATOM 784 O O . LEU A 1 101 ? -0.361 1.776 14.280 1.00 94.75 101 LEU A O 1
ATOM 788 N N . ASN A 1 102 ? -0.407 3.853 13.412 1.00 94.38 102 ASN A N 1
ATOM 789 C CA . ASN A 1 102 ? 0.835 4.313 14.038 1.00 94.38 102 ASN A CA 1
ATOM 790 C C . ASN A 1 102 ? 0.744 4.291 15.575 1.00 94.38 102 ASN A C 1
ATOM 792 O O . ASN A 1 102 ? 1.734 4.052 16.255 1.00 94.38 102 ASN A O 1
ATOM 796 N N . ALA A 1 103 ? -0.455 4.482 16.135 1.00 92.00 103 ALA A N 1
ATOM 797 C CA . ALA A 1 103 ? -0.725 4.344 17.565 1.00 92.00 103 ALA A CA 1
ATOM 798 C C . ALA A 1 103 ? -0.871 2.877 18.036 1.00 92.00 103 ALA A C 1
ATOM 800 O O . ALA A 1 103 ? -1.271 2.634 19.178 1.00 92.00 103 ALA A O 1
ATOM 801 N N . GLY A 1 104 ? -0.578 1.896 17.174 1.00 91.44 104 GLY A N 1
ATOM 802 C CA . GLY A 1 104 ? -0.580 0.467 17.496 1.00 91.44 104 GLY A CA 1
ATOM 803 C C . GLY A 1 104 ? -1.956 -0.200 17.431 1.00 91.44 104 GLY A C 1
ATOM 804 O O . GLY A 1 104 ? -2.134 -1.310 17.946 1.00 91.44 104 GLY A O 1
ATOM 805 N N . TYR A 1 105 ? -2.960 0.445 16.828 1.00 93.44 105 TYR A N 1
ATOM 806 C CA . TYR A 1 105 ? -4.261 -0.188 16.639 1.00 93.44 105 TYR A CA 1
ATOM 807 C C . TYR A 1 105 ? -4.180 -1.252 15.544 1.00 93.44 105 TYR A C 1
ATOM 809 O O . TYR A 1 105 ? -3.971 -0.946 14.375 1.00 93.44 105 TYR A O 1
ATOM 817 N N . THR A 1 106 ? -4.401 -2.514 15.905 1.00 92.50 106 THR A N 1
ATOM 818 C CA . THR A 1 106 ? -4.426 -3.620 14.944 1.00 92.50 106 THR A CA 1
ATOM 819 C C . THR A 1 106 ? -5.857 -3.915 14.505 1.00 92.50 106 THR A C 1
ATOM 821 O O . THR A 1 106 ? -6.738 -4.183 15.327 1.00 92.50 106 THR A O 1
ATOM 824 N N . SER A 1 107 ? -6.102 -3.889 13.193 1.00 91.12 107 SER A N 1
ATOM 825 C CA . SER A 1 107 ? -7.384 -4.283 12.606 1.00 91.12 107 SER A CA 1
ATOM 826 C C . SER A 1 107 ? -7.237 -5.540 11.756 1.00 91.12 107 SER A C 1
ATOM 828 O O . SER A 1 107 ? -6.259 -5.703 11.038 1.00 91.12 107 SER A O 1
ATOM 830 N N . LYS A 1 108 ? -8.248 -6.415 11.804 1.00 93.44 108 LYS A N 1
ATOM 831 C CA . LYS A 1 108 ? -8.367 -7.587 10.917 1.00 93.44 108 LYS A CA 1
ATOM 832 C C . LYS A 1 108 ? -9.107 -7.273 9.610 1.00 93.44 108 LYS A C 1
ATOM 834 O O . LYS A 1 108 ? -9.263 -8.146 8.764 1.00 93.44 108 LYS A O 1
ATOM 839 N N . SER A 1 109 ? -9.650 -6.064 9.470 1.00 91.38 109 SER A N 1
ATOM 840 C CA . SER A 1 109 ? -10.408 -5.670 8.283 1.00 91.38 109 SER A CA 1
ATOM 841 C C . SER A 1 109 ? -9.470 -5.383 7.115 1.00 91.38 109 SER A C 1
ATOM 843 O O . SER A 1 109 ? -8.566 -4.565 7.265 1.00 91.38 109 SER A O 1
ATOM 845 N N . SER A 1 110 ? -9.766 -5.930 5.936 1.00 93.12 110 SER A N 1
ATOM 846 C CA . SER A 1 110 ? -9.054 -5.584 4.697 1.00 93.12 110 SER A CA 1
ATOM 847 C C . SER A 1 110 ? -9.193 -4.107 4.313 1.00 93.12 110 SER A C 1
ATOM 849 O O . SER A 1 110 ? -8.321 -3.556 3.655 1.00 93.12 110 SER A O 1
ATOM 851 N N . ASN A 1 111 ? -10.273 -3.448 4.745 1.00 94.62 111 ASN A N 1
ATOM 852 C CA . ASN A 1 111 ? -10.507 -2.026 4.512 1.00 94.62 111 ASN A CA 1
ATOM 853 C C . ASN A 1 111 ? -10.701 -1.289 5.845 1.00 94.62 111 ASN A C 1
ATOM 855 O O . ASN A 1 111 ? -11.823 -0.988 6.256 1.00 94.62 111 ASN A O 1
ATOM 859 N N . PHE A 1 112 ? -9.590 -1.047 6.545 1.00 95.38 112 PHE A N 1
ATOM 860 C CA . PHE A 1 112 ? -9.594 -0.353 7.835 1.00 95.38 112 PHE A CA 1
ATOM 861 C C . PHE A 1 112 ? -10.125 1.080 7.734 1.00 95.38 112 PHE A C 1
ATOM 863 O O . PHE A 1 112 ? -10.867 1.521 8.609 1.00 95.38 112 PHE A O 1
ATOM 870 N N . PHE A 1 113 ? -9.841 1.762 6.626 1.00 95.69 113 PHE A N 1
ATOM 871 C CA . PHE A 1 113 ? -10.342 3.105 6.354 1.00 95.69 113 PHE A CA 1
ATOM 872 C C . PHE A 1 113 ? -11.871 3.187 6.460 1.00 95.69 113 PHE A C 1
ATOM 874 O O . PHE A 1 113 ? -12.396 4.014 7.200 1.00 95.69 113 PHE A O 1
ATOM 881 N N . ARG A 1 114 ? -12.602 2.261 5.824 1.00 95.88 114 ARG A N 1
ATOM 882 C CA . ARG A 1 114 ? -14.073 2.218 5.904 1.00 95.88 114 ARG A CA 1
ATOM 883 C C . ARG A 1 114 ? -14.585 1.962 7.326 1.00 95.88 114 ARG A C 1
ATOM 885 O O . ARG A 1 114 ? -15.673 2.406 7.685 1.00 95.88 114 ARG A O 1
ATOM 892 N N . VAL A 1 115 ? -13.830 1.224 8.144 1.00 96.06 115 VAL A N 1
ATOM 893 C CA . VAL A 1 115 ? -14.179 1.001 9.558 1.00 96.06 115 VAL A CA 1
ATOM 894 C C . VAL A 1 115 ? -14.046 2.295 10.356 1.00 96.06 115 VAL A C 1
ATOM 896 O O . VAL A 1 115 ? -14.930 2.601 11.156 1.00 96.06 115 VAL A O 1
ATOM 899 N N . VAL A 1 116 ? -12.974 3.052 10.122 1.00 96.19 116 VAL A N 1
ATOM 900 C CA . VAL A 1 116 ? -12.748 4.363 10.740 1.00 96.19 116 VA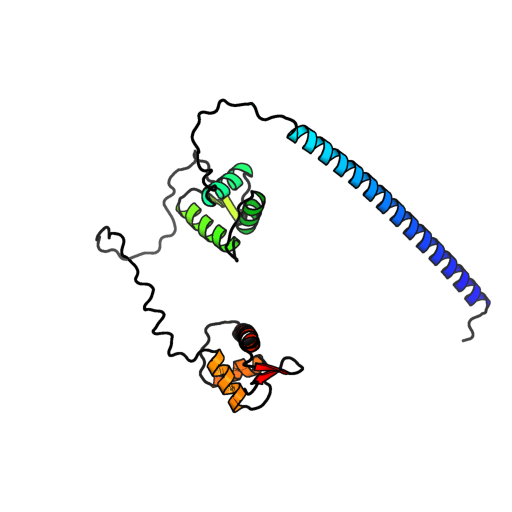L A CA 1
ATOM 901 C C . VAL A 1 116 ? -13.828 5.346 10.304 1.00 96.19 116 VAL A C 1
ATOM 903 O O . VAL A 1 116 ? -14.454 5.951 11.165 1.00 96.19 116 VAL A O 1
ATOM 906 N N . ASP A 1 117 ? -14.130 5.421 9.011 1.00 95.88 117 ASP A N 1
ATOM 907 C CA . ASP A 1 117 ? -15.146 6.317 8.451 1.00 95.88 117 ASP A CA 1
ATOM 908 C C . ASP A 1 117 ? -16.537 6.079 9.063 1.00 95.88 117 ASP A C 1
ATOM 910 O O . ASP A 1 117 ? -17.110 6.962 9.702 1.00 95.88 117 ASP A O 1
ATOM 914 N N . ASN A 1 118 ? -17.012 4.826 9.043 1.00 96.25 118 ASN A N 1
ATOM 915 C CA . ASN A 1 118 ? -18.259 4.436 9.713 1.00 96.25 118 ASN A CA 1
ATOM 916 C C . ASN A 1 118 ? -18.261 4.789 11.211 1.00 96.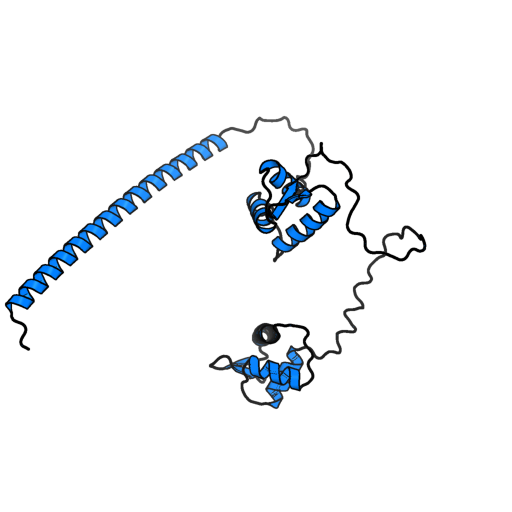25 118 ASN A C 1
ATOM 918 O O . ASN A 1 118 ? -19.309 5.078 11.798 1.00 96.25 118 ASN A O 1
ATOM 922 N N . ARG A 1 119 ? -17.097 4.701 11.869 1.00 95.75 119 ARG A N 1
ATOM 923 C CA . ARG A 1 119 ? -16.967 5.029 13.289 1.00 95.75 119 ARG A CA 1
ATOM 924 C C . ARG A 1 119 ? -16.999 6.538 13.522 1.00 95.75 119 ARG A C 1
ATOM 926 O O . ARG A 1 119 ? -17.601 6.944 14.513 1.00 95.75 119 ARG A O 1
ATOM 933 N N . LEU A 1 120 ? -16.416 7.339 12.633 1.00 95.62 120 LEU A N 1
ATOM 934 C CA . LEU A 1 120 ? -16.474 8.799 12.670 1.00 95.62 120 LEU A CA 1
ATOM 935 C C . LEU A 1 120 ? -17.907 9.293 12.458 1.00 95.62 120 LEU A C 1
ATOM 937 O O . LEU A 1 120 ? -18.374 10.101 13.254 1.00 95.62 120 LEU A O 1
ATOM 941 N N . SER A 1 121 ? -18.664 8.737 11.505 1.00 94.12 121 SER A N 1
ATOM 942 C CA . SER A 1 121 ? -20.082 9.101 11.327 1.00 94.12 121 SER A CA 1
ATOM 943 C C . SER A 1 121 ? -20.901 8.856 12.598 1.00 94.12 121 SER A C 1
ATOM 945 O O . SER A 1 121 ? -21.719 9.688 12.983 1.00 94.12 121 SER A O 1
ATOM 947 N N . ARG A 1 122 ? -20.643 7.744 13.302 1.00 95.50 122 ARG A N 1
ATOM 948 C CA . ARG A 1 122 ? -21.279 7.472 14.601 1.00 95.50 122 ARG A CA 1
ATOM 949 C C . ARG A 1 122 ? -20.825 8.438 15.686 1.00 95.50 122 ARG A C 1
ATOM 951 O O . ARG A 1 122 ? -21.660 8.898 16.444 1.00 95.50 122 ARG A O 1
ATOM 958 N N . LEU A 1 123 ? -19.533 8.753 15.766 1.00 94.25 123 LEU A N 1
ATOM 959 C CA . LEU A 1 123 ? -19.019 9.721 16.742 1.00 94.25 123 LEU A CA 1
ATOM 960 C C . LEU A 1 123 ? -19.576 11.132 16.509 1.00 94.25 123 LEU A C 1
ATOM 962 O O . LEU A 1 123 ? -19.800 11.851 17.478 1.00 94.25 123 LEU A O 1
ATOM 966 N N . LYS A 1 124 ? -19.828 11.499 15.248 1.00 94.44 124 LYS A N 1
ATOM 967 C CA . LYS A 1 124 ? -20.500 12.747 14.876 1.00 94.44 124 LYS A CA 1
ATOM 968 C C . LYS A 1 124 ? -21.952 12.749 15.353 1.00 94.44 124 LYS A C 1
ATOM 970 O O . LYS A 1 124 ? -22.372 13.699 15.996 1.00 94.44 124 LYS A O 1
ATOM 975 N N . ALA A 1 125 ? -22.689 11.662 15.113 1.00 91.50 125 ALA A N 1
ATOM 976 C CA . ALA A 1 125 ? -24.057 11.506 15.618 1.00 91.50 125 ALA A CA 1
ATOM 977 C C . ALA A 1 125 ? -24.129 11.445 17.159 1.00 91.50 125 ALA A C 1
ATOM 979 O O . ALA A 1 125 ? -25.106 11.884 17.748 1.00 91.50 125 ALA A O 1
ATOM 980 N N . GLU A 1 126 ? -23.088 10.922 17.815 1.00 92.12 126 GLU A N 1
ATOM 981 C CA . GLU A 1 126 ? -22.934 10.925 19.277 1.00 92.12 126 GLU A CA 1
ATOM 982 C C . GLU A 1 126 ? -22.531 12.307 19.839 1.00 92.12 126 GLU A C 1
ATOM 984 O O . GLU A 1 126 ? -22.388 12.427 21.053 1.00 92.12 126 GLU A O 1
ATOM 989 N N . GLY A 1 127 ? -22.291 13.325 19.000 1.00 91.94 127 GLY A N 1
ATOM 990 C CA . GLY A 1 127 ? -21.882 14.664 19.444 1.00 91.94 127 GLY A CA 1
ATOM 991 C C . GLY A 1 127 ? -20.473 14.730 20.045 1.00 91.94 127 GLY A C 1
ATOM 992 O O . GLY A 1 127 ? -20.177 15.619 20.830 1.00 91.94 127 GLY A O 1
ATOM 993 N N . LYS A 1 128 ? -19.590 13.775 19.721 1.00 91.38 128 LYS A N 1
ATOM 994 C CA . LYS A 1 128 ? -18.207 13.735 20.248 1.00 91.38 128 LYS A CA 1
ATOM 995 C C . LYS A 1 128 ? -17.188 14.390 19.324 1.00 91.38 128 LYS A C 1
ATOM 997 O O . LYS A 1 128 ? -16.102 14.767 19.759 1.00 91.38 128 LYS A O 1
ATOM 1002 N N . ILE A 1 129 ? -17.512 14.466 18.039 1.00 93.38 129 ILE A N 1
ATOM 1003 C CA . ILE A 1 129 ? -16.692 15.109 17.016 1.00 93.38 129 ILE A CA 1
ATOM 1004 C C . ILE A 1 129 ? -17.601 15.934 16.111 1.00 93.38 129 ILE A C 1
ATOM 1006 O O . ILE A 1 129 ? -18.757 15.572 15.893 1.00 93.38 129 ILE A O 1
ATOM 1010 N N . GLN A 1 130 ? -17.061 16.995 15.533 1.00 91.88 130 GLN A N 1
ATOM 1011 C CA . GLN A 1 130 ? -17.743 17.829 14.552 1.00 91.88 130 GLN A CA 1
ATOM 1012 C C . GLN A 1 130 ? -16.937 17.899 13.259 1.00 91.88 130 GLN A C 1
ATOM 1014 O O . GLN A 1 130 ? -15.724 17.678 13.249 1.00 91.88 130 GLN A O 1
ATOM 1019 N N . ALA A 1 131 ? -17.632 18.165 12.154 1.00 91.38 131 ALA A N 1
ATOM 1020 C CA . ALA A 1 131 ? -16.963 18.453 10.895 1.00 91.38 131 ALA A CA 1
ATOM 1021 C C . ALA A 1 131 ? -16.333 19.846 10.996 1.00 91.38 131 ALA A C 1
ATOM 1023 O O . ALA A 1 131 ? -16.995 20.786 11.432 1.00 91.38 131 ALA A O 1
ATOM 1024 N N . ALA A 1 132 ? -15.061 19.957 10.637 1.00 89.12 132 ALA A N 1
ATOM 1025 C CA . ALA A 1 132 ? -14.370 21.235 10.618 1.00 89.12 132 ALA A CA 1
ATOM 1026 C C . ALA A 1 132 ? -14.654 21.978 9.301 1.00 89.12 132 ALA A C 1
ATOM 1028 O O . ALA A 1 132 ? -14.766 21.329 8.255 1.00 89.12 132 ALA A O 1
ATOM 1029 N N . PRO A 1 133 ? -14.730 23.321 9.321 1.00 82.25 133 PRO A N 1
ATOM 1030 C CA . PRO A 1 133 ? -14.987 24.117 8.120 1.00 82.25 133 PRO A CA 1
ATOM 1031 C C . PRO A 1 133 ? -13.877 23.989 7.065 1.00 82.25 133 PRO A C 1
ATOM 1033 O O . PRO A 1 133 ? -14.156 24.062 5.875 1.00 82.25 133 PRO A O 1
ATOM 1036 N N . SER A 1 134 ? -12.638 23.707 7.478 1.00 80.31 134 SER A N 1
ATOM 1037 C CA . SER A 1 134 ? -11.494 23.465 6.587 1.00 80.31 134 SER A CA 1
ATOM 1038 C C . SER A 1 134 ? -11.477 22.074 5.936 1.00 80.31 134 SER A C 1
ATOM 1040 O O . SER A 1 134 ? -10.530 21.735 5.230 1.00 80.31 134 SER A O 1
ATOM 1042 N N . GLY A 1 135 ? -12.506 21.255 6.173 1.00 81.81 135 GLY A N 1
ATOM 1043 C CA . GLY A 1 135 ? -12.532 19.849 5.791 1.00 81.81 135 GLY A CA 1
ATOM 1044 C C . GLY A 1 135 ? -11.877 18.957 6.850 1.00 81.81 135 GLY A C 1
ATOM 1045 O O . GLY A 1 135 ? -10.827 19.267 7.407 1.00 81.81 135 GLY A O 1
ATOM 1046 N N . GLY A 1 136 ? -12.524 17.829 7.153 1.00 89.75 136 GLY A N 1
ATOM 1047 C CA . GLY A 1 136 ? -12.076 16.871 8.169 1.00 89.75 136 GLY A CA 1
ATOM 1048 C C . GLY A 1 136 ? -12.901 16.903 9.457 1.00 89.75 136 GLY A C 1
ATOM 1049 O O . GLY A 1 136 ? -13.982 17.492 9.520 1.00 89.75 136 GLY A O 1
ATOM 1050 N N . TYR A 1 137 ? -12.403 16.214 10.482 1.00 91.75 137 TYR A N 1
ATOM 1051 C CA . TYR A 1 137 ? -13.064 16.070 11.779 1.00 91.75 137 TYR A CA 1
ATOM 1052 C C . TYR A 1 137 ? -12.224 16.690 12.888 1.00 91.75 137 TYR A C 1
ATOM 1054 O O . TYR A 1 137 ? -11.011 16.491 12.929 1.00 91.75 137 TYR A O 1
ATOM 1062 N N . GLN A 1 138 ? -12.886 17.374 13.817 1.00 92.31 138 GLN A N 1
ATOM 1063 C CA . GLN A 1 138 ? -12.295 17.905 15.042 1.00 92.31 138 GLN A CA 1
ATOM 1064 C C . GLN A 1 138 ? -13.086 17.421 16.260 1.00 92.31 138 GLN A C 1
ATOM 1066 O O . GLN A 1 138 ? -14.302 17.225 16.185 1.00 92.31 138 GLN A O 1
ATOM 1071 N N . ALA A 1 139 ? -12.400 17.180 17.375 1.00 88.56 139 ALA A N 1
ATOM 1072 C CA . ALA A 1 139 ? -13.067 16.821 18.620 1.00 88.56 139 ALA A CA 1
ATOM 1073 C C . ALA A 1 139 ? -13.784 18.044 19.205 1.00 88.56 139 ALA A C 1
ATOM 1075 O O . ALA A 1 139 ? -13.278 19.162 19.115 1.00 88.56 139 ALA A O 1
ATOM 1076 N N . ILE A 1 140 ? -14.968 17.828 19.778 1.00 81.69 140 ILE A N 1
ATOM 1077 C CA . ILE A 1 140 ? -15.684 18.880 20.504 1.00 81.69 140 ILE A CA 1
ATOM 1078 C C . ILE A 1 140 ? -15.109 18.905 21.929 1.00 81.69 140 ILE A C 1
ATOM 1080 O O . ILE A 1 140 ? -15.095 17.852 22.577 1.00 81.69 140 ILE A O 1
ATOM 1084 N N . PRO A 1 141 ? -14.597 20.047 22.422 1.00 69.62 141 PRO A N 1
ATOM 1085 C CA . PRO A 1 141 ? -14.189 20.168 23.816 1.00 69.62 141 PRO A CA 1
ATOM 1086 C C . PRO A 1 141 ? -15.397 19.909 24.717 1.00 69.62 141 PRO A C 1
ATOM 1088 O O . PRO A 1 141 ? -16.491 20.397 24.442 1.00 69.62 141 PRO A O 1
ATOM 1091 N N . ALA A 1 142 ? -15.211 19.148 25.797 1.00 59.97 142 ALA A N 1
ATOM 1092 C CA . ALA A 1 142 ? -16.300 18.805 26.716 1.00 59.97 142 ALA A CA 1
ATOM 1093 C C . ALA A 1 142 ? -17.008 20.046 27.307 1.00 59.97 142 ALA A C 1
ATOM 1095 O O . ALA A 1 142 ? -18.193 19.967 27.614 1.00 59.97 142 ALA A O 1
ATOM 1096 N N . ASP A 1 143 ? -16.322 21.192 27.369 1.00 54.28 143 ASP A N 1
ATOM 1097 C CA . ASP A 1 143 ? -16.851 22.458 27.898 1.00 54.28 143 ASP A CA 1
ATOM 1098 C C . ASP A 1 143 ? -17.743 23.231 26.910 1.00 54.28 143 ASP A C 1
ATOM 1100 O O . ASP A 1 143 ? -18.387 24.205 27.284 1.00 54.28 143 ASP A O 1
ATOM 1104 N N . THR A 1 144 ? -17.814 22.808 25.644 1.00 52.88 144 THR A N 1
ATOM 1105 C CA . THR A 1 144 ? -18.653 23.436 24.603 1.00 52.88 144 THR A CA 1
ATOM 1106 C C . THR A 1 144 ? -19.803 22.536 24.153 1.00 52.88 144 THR A C 1
ATOM 1108 O O . THR A 1 144 ? -20.400 22.766 23.102 1.00 52.88 144 THR A O 1
ATOM 1111 N N . ALA A 1 145 ? -20.140 21.510 24.944 1.00 42.66 145 ALA A N 1
ATOM 1112 C CA . ALA A 1 145 ? -21.267 20.616 24.695 1.00 42.66 145 ALA A CA 1
ATOM 1113 C C . ALA A 1 145 ? -22.619 21.305 24.979 1.00 42.66 145 ALA A C 1
ATOM 1115 O O . ALA A 1 145 ? -23.382 20.891 25.848 1.00 42.66 145 ALA A O 1
ATOM 1116 N N . ALA A 1 146 ? -22.925 22.361 24.225 1.00 40.91 146 ALA A N 1
ATOM 1117 C CA . ALA A 1 146 ? -24.285 22.844 24.051 1.00 40.91 146 ALA A CA 1
ATOM 1118 C C . ALA A 1 146 ? -25.002 21.944 23.022 1.00 40.91 146 ALA A C 1
ATOM 1120 O O . ALA A 1 146 ? -24.410 21.586 21.997 1.00 40.91 146 ALA A O 1
ATOM 1121 N N . PRO A 1 147 ? -26.263 21.546 23.263 1.00 43.88 147 PRO A N 1
ATOM 1122 C CA . PRO A 1 147 ? -27.013 20.724 22.329 1.00 43.88 147 PRO A CA 1
ATOM 1123 C C . PRO A 1 147 ? -27.458 21.602 21.159 1.00 43.88 147 PRO A C 1
ATOM 1125 O O . PRO A 1 147 ? -28.428 22.345 21.273 1.00 43.88 147 PRO A O 1
ATOM 1128 N N . VAL A 1 148 ? -26.767 21.534 20.023 1.00 44.88 148 VAL A N 1
ATOM 1129 C CA . VAL A 1 148 ? -27.261 22.191 18.808 1.00 44.88 148 VAL A CA 1
ATOM 1130 C C . VAL A 1 148 ? -28.271 21.266 18.138 1.00 44.88 148 VAL A C 1
ATOM 1132 O O . VAL A 1 148 ? -27.927 20.345 17.395 1.00 44.88 148 VAL A O 1
ATOM 1135 N N . ALA A 1 149 ? -29.535 21.507 18.473 1.00 42.06 149 ALA A N 1
ATOM 1136 C CA . ALA A 1 149 ? -30.660 21.243 17.595 1.00 42.06 149 ALA A CA 1
ATOM 1137 C C . ALA A 1 149 ? -30.687 22.282 16.452 1.00 42.06 149 ALA A C 1
ATOM 1139 O O . ALA A 1 149 ? -30.312 23.431 16.669 1.00 42.06 149 ALA A O 1
ATOM 1140 N N . ALA A 1 150 ? -31.203 21.853 15.290 1.00 41.53 150 ALA A N 1
ATOM 1141 C CA . ALA A 1 150 ? -31.493 22.611 14.057 1.00 41.53 150 ALA A CA 1
ATOM 1142 C C . ALA A 1 150 ? -30.259 23.044 13.218 1.00 41.53 150 ALA A C 1
ATOM 1144 O O . ALA A 1 150 ? -29.265 23.506 13.753 1.00 41.53 150 ALA A O 1
ATOM 1145 N N . ALA A 1 151 ? -30.205 22.902 11.889 1.00 39.03 151 ALA A N 1
ATOM 1146 C CA . ALA A 1 151 ? -31.277 22.802 10.904 1.00 39.03 151 ALA A CA 1
ATOM 1147 C C . ALA A 1 151 ? -30.861 21.989 9.657 1.00 39.03 151 ALA A C 1
ATOM 1149 O O . ALA A 1 151 ? -29.774 22.170 9.111 1.00 39.03 151 ALA A O 1
ATOM 1150 N N . ALA A 1 152 ? -31.770 21.127 9.201 1.00 39.28 152 ALA A N 1
ATOM 1151 C CA . ALA A 1 152 ? -32.106 20.913 7.793 1.00 39.28 152 ALA A CA 1
ATOM 1152 C C . ALA A 1 152 ? -33.449 20.166 7.781 1.00 39.28 152 ALA A C 1
ATOM 1154 O O . ALA A 1 152 ? -33.501 18.936 7.814 1.00 39.28 152 ALA A O 1
ATOM 1155 N N . GLU A 1 153 ? -34.525 20.945 7.853 1.00 37.47 153 GLU A N 1
ATOM 1156 C CA . GLU A 1 153 ? -35.903 20.495 7.681 1.00 37.47 153 GLU A CA 1
ATOM 1157 C C . GLU A 1 153 ? -36.164 20.158 6.208 1.00 37.47 153 GLU A C 1
ATOM 1159 O O . GLU A 1 153 ? -35.800 20.912 5.311 1.00 37.47 153 GLU A O 1
ATOM 1164 N N . THR A 1 154 ? -36.823 19.027 5.971 1.00 36.81 154 THR A N 1
ATOM 1165 C CA . THR A 1 154 ? -37.870 18.912 4.949 1.00 36.81 154 THR A CA 1
ATOM 1166 C C . THR A 1 154 ? -39.002 18.093 5.568 1.00 36.81 154 THR A C 1
ATOM 1168 O O . THR A 1 154 ? -38.784 16.971 6.032 1.00 36.81 154 THR A O 1
ATOM 1171 N N . ASP A 1 155 ? -40.178 18.719 5.636 1.00 34.47 155 ASP A N 1
ATOM 1172 C CA . ASP A 1 155 ? -41.495 18.139 5.925 1.00 34.47 155 ASP A CA 1
ATOM 1173 C C . ASP A 1 155 ? -41.733 16.836 5.142 1.00 34.47 155 ASP A C 1
ATOM 1175 O O . ASP A 1 155 ? -41.235 16.660 4.035 1.00 34.47 155 ASP A O 1
ATOM 1179 N N . GLY A 1 156 ? -42.528 15.868 5.580 1.00 35.72 156 GLY A N 1
ATOM 1180 C CA . GLY A 1 156 ? -43.422 15.784 6.721 1.00 35.72 156 GLY A CA 1
ATOM 1181 C C . GLY A 1 156 ? -44.256 14.508 6.561 1.00 35.72 156 GLY A C 1
ATOM 1182 O O . GLY A 1 156 ? -44.545 14.087 5.444 1.00 35.72 156 GLY A O 1
ATOM 1183 N N . THR A 1 157 ? -44.583 13.845 7.669 1.00 33.97 157 THR A N 1
ATOM 1184 C CA . THR A 1 157 ? -45.869 13.169 7.946 1.00 33.97 157 THR A CA 1
ATOM 1185 C C . THR A 1 157 ? -45.746 12.408 9.261 1.00 33.97 157 THR A C 1
ATOM 1187 O O . THR A 1 157 ? -45.016 11.427 9.402 1.00 33.97 157 THR A O 1
ATOM 1190 N N . ALA A 1 158 ? -46.467 12.909 10.258 1.00 42.69 158 ALA A N 1
ATOM 1191 C CA . ALA A 1 158 ? -46.672 12.254 11.533 1.00 42.69 158 ALA A CA 1
ATOM 1192 C C . ALA A 1 158 ? -47.563 11.015 11.362 1.00 42.69 158 ALA A C 1
ATOM 1194 O O . ALA A 1 158 ? -48.540 11.054 10.618 1.00 42.69 158 ALA A O 1
ATOM 1195 N N . THR A 1 159 ? -47.286 9.943 12.107 1.00 38.50 159 THR A N 1
ATOM 1196 C CA . THR A 1 159 ? -48.232 9.374 13.087 1.00 38.50 159 THR A CA 1
ATOM 1197 C C . THR A 1 159 ? -47.667 8.134 13.791 1.00 38.50 159 THR A C 1
ATOM 1199 O O . THR A 1 159 ? -46.944 7.322 13.224 1.00 38.50 159 THR A O 1
ATOM 1202 N N . ALA A 1 160 ? -48.107 7.993 15.043 1.00 35.25 160 ALA A N 1
ATOM 1203 C CA . ALA A 1 160 ? -48.224 6.764 15.826 1.00 35.25 160 ALA A CA 1
ATOM 1204 C C . ALA A 1 160 ? -46.961 6.169 16.482 1.00 35.25 160 ALA A C 1
ATOM 1206 O O . ALA A 1 160 ? -46.212 5.358 15.940 1.00 35.25 160 ALA A O 1
ATOM 1207 N N . ALA A 1 161 ? -46.852 6.480 17.774 1.00 50.62 161 ALA A N 1
ATOM 1208 C CA . ALA A 1 161 ? -46.119 5.729 18.779 1.00 50.62 161 ALA A CA 1
ATOM 1209 C C . ALA A 1 161 ? -46.500 4.234 18.813 1.00 50.62 161 ALA A C 1
ATOM 1211 O O . ALA A 1 161 ? -47.684 3.906 18.904 1.00 50.62 161 ALA A O 1
ATOM 1212 N N . LYS A 1 162 ? -45.498 3.333 18.845 1.00 46.69 162 LYS A N 1
ATOM 1213 C CA . LYS A 1 162 ? -45.560 1.979 19.455 1.00 46.69 162 LYS A CA 1
ATOM 1214 C C . LYS A 1 162 ? -44.172 1.282 19.461 1.00 46.69 162 LYS A C 1
ATOM 1216 O O . LYS A 1 162 ? -43.240 1.777 18.841 1.00 46.69 162 LYS A O 1
ATOM 1221 N N . PRO A 1 163 ? -43.972 0.178 20.211 1.00 48.34 163 PRO A N 1
ATOM 1222 C CA . PRO A 1 163 ? -43.265 0.130 21.491 1.00 48.34 163 PRO A CA 1
ATOM 1223 C C . PRO A 1 163 ? -41.837 -0.457 21.415 1.00 48.34 163 PRO A C 1
ATOM 1225 O O . PRO A 1 163 ? -41.441 -1.086 20.432 1.00 48.34 163 PRO A O 1
ATOM 1228 N N . ARG A 1 164 ? -41.084 -0.335 22.522 1.00 55.09 164 ARG A N 1
ATOM 1229 C CA . ARG A 1 164 ? -39.813 -1.046 22.781 1.00 55.09 164 ARG A CA 1
ATOM 1230 C C . ARG A 1 164 ? -39.966 -2.541 22.469 1.00 55.09 164 ARG A C 1
ATOM 1232 O O . ARG A 1 164 ? -40.559 -3.286 23.247 1.00 55.09 164 ARG A O 1
ATOM 1239 N N . ARG A 1 165 ? -39.387 -3.007 21.357 1.00 45.97 165 ARG A N 1
ATOM 1240 C CA . ARG A 1 165 ? -39.285 -4.438 21.047 1.00 45.97 165 ARG A CA 1
ATOM 1241 C C . ARG A 1 165 ? -37.939 -5.000 21.484 1.00 45.97 165 ARG A C 1
ATOM 1243 O O . ARG A 1 165 ? -36.873 -4.598 21.026 1.00 45.97 165 ARG A O 1
ATOM 1250 N N . LYS A 1 166 ? -38.043 -5.979 22.381 1.00 50.53 166 LYS A N 1
ATOM 1251 C CA . LYS A 1 166 ? -37.003 -6.917 22.790 1.00 50.53 166 LYS A CA 1
ATOM 1252 C C . LYS A 1 166 ? -36.318 -7.532 21.560 1.00 50.53 166 LYS A C 1
ATOM 1254 O O . LYS A 1 166 ? -36.978 -8.074 20.681 1.00 50.53 166 LYS A O 1
ATOM 1259 N N . ARG A 1 167 ? -34.985 -7.453 21.558 1.00 53.38 167 ARG A N 1
ATOM 1260 C CA . ARG A 1 167 ? -34.001 -8.445 21.083 1.00 53.38 167 ARG A CA 1
ATOM 1261 C C . ARG A 1 167 ? -34.615 -9.627 20.300 1.00 53.38 167 ARG A C 1
ATOM 1263 O O . ARG A 1 167 ? -34.855 -10.694 20.853 1.00 53.38 167 ARG A O 1
ATOM 1270 N N . GLY A 1 168 ? -34.850 -9.415 19.006 1.00 40.91 168 GLY A N 1
ATOM 1271 C CA . GLY A 1 168 ? -35.311 -10.433 18.062 1.00 40.91 168 GLY A CA 1
ATOM 1272 C C . GLY A 1 168 ? -34.139 -11.146 17.394 1.00 40.91 168 GLY A C 1
ATOM 1273 O O . GLY A 1 168 ? -33.292 -10.527 16.753 1.00 40.91 168 GLY A O 1
ATOM 1274 N N . ALA A 1 169 ? -34.093 -12.461 17.570 1.00 48.91 169 ALA A N 1
ATOM 1275 C CA . ALA A 1 169 ? -33.133 -13.369 16.974 1.00 48.91 169 ALA A CA 1
ATOM 1276 C C . ALA A 1 169 ? -33.208 -13.405 15.432 1.00 48.91 169 ALA A C 1
ATOM 1278 O O . ALA A 1 169 ? -34.275 -13.302 14.834 1.00 48.91 169 ALA A O 1
ATOM 1279 N N . ARG A 1 170 ? -32.037 -13.612 14.812 1.00 53.91 170 ARG A N 1
ATOM 1280 C CA . ARG A 1 170 ? -31.793 -14.294 13.523 1.00 53.91 170 ARG A CA 1
ATOM 1281 C C . ARG A 1 170 ? -32.976 -14.342 12.530 1.00 53.91 170 ARG A C 1
ATOM 1283 O O . ARG A 1 170 ? -33.652 -15.358 12.409 1.00 53.91 170 ARG A O 1
ATOM 1290 N N . LYS A 1 171 ? -33.098 -13.331 11.666 1.00 49.66 171 LYS A N 1
ATOM 1291 C CA . LYS A 1 171 ? -33.818 -13.451 10.380 1.00 49.66 171 LYS A CA 1
ATOM 1292 C C . LYS A 1 171 ? -33.053 -12.748 9.251 1.00 49.66 171 LYS A C 1
ATOM 1294 O O . LYS A 1 171 ? -33.507 -11.787 8.658 1.00 49.66 171 LYS A O 1
ATOM 1299 N N . GLY A 1 172 ? -31.846 -13.240 8.965 1.00 48.47 172 GLY A N 1
ATOM 1300 C CA . GLY A 1 172 ? -31.014 -12.781 7.838 1.00 48.47 172 GLY A CA 1
ATOM 1301 C C . GLY A 1 172 ? -30.559 -13.898 6.895 1.00 48.47 172 GLY A C 1
ATOM 1302 O O . GLY A 1 172 ? -29.711 -13.671 6.040 1.00 48.47 172 GLY A O 1
ATOM 1303 N N . ARG A 1 173 ? -31.072 -15.128 7.055 1.00 52.78 173 ARG A N 1
ATOM 1304 C CA . ARG A 1 173 ? -30.615 -16.301 6.284 1.00 52.78 173 ARG A CA 1
ATOM 1305 C C . ARG A 1 173 ? -31.528 -16.720 5.124 1.00 52.78 173 ARG A C 1
ATOM 1307 O O . ARG A 1 173 ? -31.082 -17.512 4.306 1.00 52.78 173 ARG A O 1
ATOM 1314 N N . LYS A 1 174 ? -32.751 -16.181 4.998 1.00 50.16 174 LYS A N 1
ATOM 1315 C CA . LYS A 1 174 ? -33.700 -16.600 3.941 1.00 50.16 174 LYS A CA 1
ATOM 1316 C C . LYS A 1 174 ? -33.712 -15.727 2.673 1.00 50.16 174 LYS A C 1
ATOM 1318 O O . LYS A 1 174 ? -34.048 -16.240 1.617 1.00 50.16 174 LYS A O 1
ATOM 1323 N N . ALA A 1 175 ? -33.214 -14.487 2.706 1.00 47.69 175 ALA A N 1
ATOM 1324 C CA . ALA A 1 175 ? -33.092 -13.657 1.492 1.00 47.69 175 ALA A CA 1
ATOM 1325 C C . ALA A 1 175 ? -31.960 -14.105 0.539 1.00 47.69 175 ALA A C 1
ATOM 1327 O O . ALA A 1 175 ? -31.881 -13.664 -0.603 1.00 47.69 175 ALA 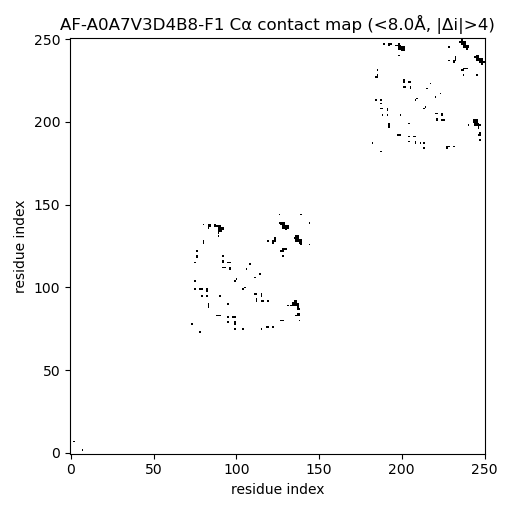A O 1
ATOM 1328 N N . ARG A 1 176 ? -31.071 -15.005 0.986 1.00 49.47 176 ARG A N 1
ATOM 1329 C CA . ARG A 1 176 ? -29.969 -15.539 0.168 1.00 49.47 176 ARG A CA 1
ATOM 1330 C C . ARG A 1 176 ? -30.363 -16.774 -0.656 1.00 49.47 176 ARG A C 1
ATOM 1332 O O . ARG A 1 176 ? -29.571 -17.205 -1.486 1.00 49.47 176 ARG A O 1
ATOM 1339 N N . ALA A 1 177 ? -31.549 -17.341 -0.418 1.00 46.28 177 ALA A N 1
ATOM 1340 C CA . ALA A 1 177 ? -32.042 -18.520 -1.130 1.00 46.28 177 ALA A CA 1
ATOM 1341 C C . ALA A 1 177 ? -32.774 -18.152 -2.433 1.00 46.28 177 ALA A C 1
ATOM 1343 O O . ALA A 1 177 ? -32.560 -18.817 -3.435 1.00 46.28 177 ALA A O 1
ATOM 1344 N N . ALA A 1 178 ? -33.521 -17.043 -2.463 1.00 47.78 178 ALA A N 1
ATOM 1345 C CA . ALA A 1 178 ? -34.260 -16.597 -3.653 1.00 47.78 178 ALA A CA 1
ATOM 1346 C C . ALA A 1 178 ? -33.380 -15.961 -4.755 1.00 47.78 178 ALA A C 1
ATOM 1348 O O . ALA A 1 178 ? -33.826 -15.761 -5.874 1.00 47.78 178 ALA A O 1
ATOM 1349 N N .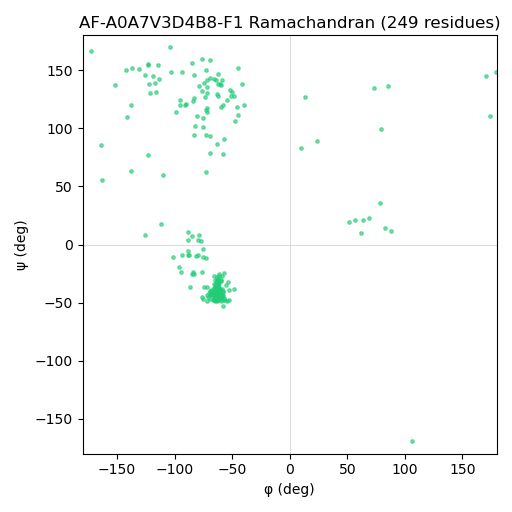 ARG A 1 179 ? -32.101 -15.659 -4.477 1.00 46.78 179 ARG A N 1
ATOM 1350 C CA . ARG A 1 179 ? -31.141 -15.167 -5.491 1.00 46.78 179 ARG A CA 1
ATOM 1351 C C . ARG A 1 179 ? -30.397 -16.304 -6.213 1.00 46.78 179 ARG A C 1
ATOM 1353 O O . ARG A 1 179 ? -29.392 -16.045 -6.865 1.00 46.78 179 ARG A O 1
ATOM 1360 N N . ARG A 1 180 ? -30.821 -17.559 -6.032 1.00 50.06 180 ARG A N 1
ATOM 1361 C CA . ARG A 1 180 ? -30.145 -18.749 -6.578 1.00 50.06 180 ARG A CA 1
ATOM 1362 C C . ARG A 1 180 ? -30.607 -19.146 -7.982 1.00 50.06 180 ARG A C 1
ATOM 1364 O O . ARG A 1 180 ? -29.945 -19.974 -8.587 1.00 50.06 180 ARG A O 1
ATOM 1371 N N . GLU A 1 181 ? -31.665 -18.531 -8.506 1.00 52.72 181 GLU A N 1
ATOM 1372 C CA . GLU A 1 181 ? -32.159 -18.796 -9.870 1.00 52.72 181 GLU A CA 1
ATOM 1373 C C . GLU A 1 181 ? -31.599 -17.851 -10.933 1.00 52.72 181 GLU A C 1
ATOM 1375 O O . GLU A 1 181 ? -31.748 -18.105 -12.122 1.00 52.72 181 GLU A O 1
ATOM 1380 N N . ARG A 1 182 ? -30.892 -16.782 -10.544 1.00 59.44 182 ARG A N 1
ATOM 1381 C CA . ARG A 1 182 ? -30.092 -16.041 -11.523 1.00 59.44 182 ARG A CA 1
ATOM 1382 C C . ARG A 1 182 ? -28.861 -16.883 -11.817 1.00 59.44 182 ARG A C 1
ATOM 1384 O O . ARG A 1 182 ? -28.005 -17.001 -10.936 1.00 59.44 182 ARG A O 1
ATOM 1391 N N . SER A 1 183 ? -28.798 -17.463 -13.019 1.00 72.44 183 SER A N 1
ATOM 1392 C CA . SER A 1 183 ? -27.605 -18.127 -13.547 1.00 72.44 183 SER A CA 1
ATOM 1393 C C . SER A 1 183 ? -26.379 -17.314 -13.150 1.00 72.44 183 SER A C 1
ATOM 1395 O O . SER A 1 183 ? -26.304 -16.109 -13.410 1.00 72.44 183 SER A O 1
ATOM 1397 N N . SER A 1 184 ? -25.462 -17.934 -12.403 1.00 89.06 184 SER A N 1
ATOM 1398 C CA . SER A 1 184 ? -24.266 -17.233 -11.953 1.00 89.06 184 SER A CA 1
ATOM 1399 C C . SER A 1 184 ? -23.514 -16.731 -13.180 1.00 89.06 184 SER A C 1
ATOM 1401 O O . SER A 1 184 ? -23.441 -17.440 -14.179 1.00 89.06 184 SER A O 1
ATOM 1403 N N . LEU A 1 185 ? -22.930 -15.532 -13.109 1.00 91.25 185 LEU A N 1
ATOM 1404 C CA . LEU A 1 185 ? -22.159 -14.957 -14.219 1.00 91.25 185 LEU A CA 1
ATOM 1405 C C . LEU A 1 185 ? -21.147 -15.959 -14.798 1.00 91.25 185 LEU A C 1
ATOM 1407 O O . LEU A 1 185 ? -20.999 -16.058 -16.005 1.00 91.25 185 LEU A O 1
ATOM 1411 N N . SER A 1 186 ? -20.513 -16.763 -13.941 1.00 90.75 186 SER A N 1
ATOM 1412 C CA . SER A 1 186 ? -19.609 -17.839 -14.355 1.00 90.75 186 SER A CA 1
ATOM 1413 C C . SER A 1 186 ? -20.252 -18.890 -15.265 1.00 90.75 186 SER A C 1
ATOM 1415 O O . SER A 1 186 ? -19.596 -19.370 -16.180 1.00 90.75 186 SER A O 1
ATOM 1417 N N . LYS A 1 187 ? -21.518 -19.249 -15.022 1.00 91.25 187 LYS A N 1
ATOM 1418 C CA . LYS A 1 187 ? -22.266 -20.219 -15.827 1.00 91.25 187 LYS A CA 1
ATOM 1419 C C . LYS A 1 187 ? -22.613 -19.625 -17.190 1.00 91.25 187 LYS A C 1
ATOM 1421 O O . LYS A 1 187 ? -22.355 -20.260 -18.198 1.00 91.25 187 LYS A O 1
ATOM 1426 N N . VAL A 1 188 ? -23.087 -18.378 -17.206 1.00 94.38 188 VAL A N 1
ATOM 1427 C CA . VAL A 1 188 ? -23.397 -17.653 -18.450 1.00 94.38 188 VAL A CA 1
ATOM 1428 C C . VAL A 1 188 ? -22.146 -17.484 -19.315 1.00 94.38 188 VAL A C 1
ATOM 1430 O O . VAL A 1 188 ? -22.185 -17.740 -20.511 1.00 94.38 188 VAL A O 1
ATOM 1433 N N . LEU A 1 189 ? -21.012 -17.109 -18.715 1.00 93.31 189 LEU A N 1
ATOM 1434 C CA . LEU A 1 189 ? -19.744 -16.987 -19.439 1.00 93.31 189 LEU A CA 1
ATOM 1435 C C . LEU A 1 189 ? -19.260 -18.335 -19.992 1.00 93.31 189 LEU A C 1
ATOM 1437 O O . LEU A 1 189 ? -18.754 -18.376 -21.108 1.00 93.31 189 LEU A O 1
ATOM 1441 N N . ALA A 1 190 ? -19.429 -19.427 -19.242 1.00 91.94 190 ALA A N 1
ATOM 1442 C CA . ALA A 1 190 ? -19.087 -20.766 -19.718 1.00 91.94 190 ALA A CA 1
ATOM 1443 C C . ALA A 1 190 ? -19.979 -21.205 -20.892 1.00 91.94 190 ALA A C 1
ATOM 1445 O O . ALA A 1 190 ? -19.457 -21.702 -21.882 1.00 91.94 190 ALA A O 1
ATOM 1446 N N . GLU A 1 191 ? -21.291 -20.960 -20.820 1.00 93.44 191 GLU A N 1
ATOM 1447 C CA . GLU A 1 191 ? -22.235 -21.245 -21.912 1.00 93.44 191 GLU A CA 1
ATOM 1448 C C . GLU A 1 191 ? -21.894 -20.448 -23.182 1.00 93.44 191 GLU A C 1
ATOM 1450 O O . GLU A 1 191 ? -21.934 -20.996 -24.281 1.00 93.44 191 GLU A O 1
ATOM 1455 N N . ILE A 1 192 ? -21.497 -19.178 -23.043 1.00 94.38 192 ILE A N 1
ATOM 1456 C CA . ILE A 1 192 ? -21.060 -18.342 -24.173 1.00 94.38 192 ILE A CA 1
ATOM 1457 C C . ILE A 1 192 ? -19.771 -18.885 -24.794 1.00 94.38 192 ILE A C 1
ATOM 1459 O O . ILE A 1 192 ? -19.708 -19.048 -26.010 1.00 94.38 192 ILE A O 1
ATOM 1463 N N . LEU A 1 193 ? -18.758 -19.195 -23.977 1.00 92.81 193 LEU A N 1
ATOM 1464 C CA . LEU A 1 193 ? -17.494 -19.760 -24.462 1.00 92.81 193 LEU A CA 1
ATOM 1465 C C . LEU A 1 193 ? -17.707 -21.113 -25.152 1.00 92.81 193 LEU A C 1
ATOM 1467 O O . LEU A 1 193 ? -17.110 -21.370 -26.194 1.00 92.81 193 LEU A O 1
ATOM 1471 N N . GLN A 1 194 ? -18.587 -21.952 -24.601 1.00 92.50 194 GLN A N 1
ATOM 1472 C CA . GLN A 1 194 ? -18.944 -23.242 -25.184 1.00 92.50 194 GLN A CA 1
ATOM 1473 C C . GLN A 1 194 ? -19.688 -23.082 -26.516 1.00 92.50 194 GLN A C 1
ATOM 1475 O O . GLN A 1 194 ? -19.424 -23.832 -27.451 1.00 92.50 194 GLN A O 1
ATOM 1480 N N . LYS A 1 195 ? -20.597 -22.105 -26.617 1.00 93.44 195 LYS A N 1
ATOM 1481 C CA . LYS A 1 195 ? -21.371 -21.837 -27.836 1.00 93.44 195 LYS A CA 1
ATOM 1482 C C . LYS A 1 195 ? -20.507 -21.282 -28.969 1.00 93.44 195 LYS A C 1
ATOM 1484 O O . LYS A 1 195 ? -20.719 -21.635 -30.122 1.00 93.44 195 LYS A O 1
ATOM 1489 N N . GLU A 1 196 ? -19.567 -20.401 -28.646 1.00 90.88 196 GLU A N 1
ATOM 1490 C CA . GLU A 1 196 ? -18.724 -19.727 -29.638 1.00 90.88 196 GLU A CA 1
ATOM 1491 C C . GLU A 1 196 ? -17.523 -20.578 -30.076 1.00 90.88 196 GLU A C 1
ATOM 1493 O O . GLU A 1 196 ? -17.008 -20.371 -31.172 1.00 90.88 196 GLU A O 1
ATOM 1498 N N . GLY A 1 197 ? -17.057 -21.517 -29.241 1.00 86.94 197 GLY A N 1
ATOM 1499 C CA . GLY A 1 197 ? -15.987 -22.465 -29.587 1.00 86.94 197 GLY A CA 1
ATOM 1500 C C . GLY A 1 197 ? -14.628 -21.827 -29.912 1.00 86.94 197 GLY A C 1
ATOM 1501 O O . GLY A 1 197 ? -13.727 -22.507 -30.397 1.00 86.94 197 GLY A O 1
ATOM 1502 N N . ARG A 1 198 ? -14.471 -20.523 -29.661 1.00 89.50 198 ARG A N 1
ATOM 1503 C CA . ARG A 1 198 ? -13.275 -19.728 -29.961 1.00 89.50 198 ARG A CA 1
ATOM 1504 C C . ARG A 1 198 ? -12.852 -18.904 -28.746 1.00 89.50 198 ARG A C 1
ATOM 1506 O O . ARG A 1 198 ? -13.707 -18.515 -27.946 1.00 89.50 198 ARG A O 1
ATOM 1513 N N . PRO A 1 199 ? -11.551 -18.598 -28.605 1.00 92.00 199 PRO A N 1
ATOM 1514 C CA . PRO A 1 199 ? -11.061 -17.840 -27.470 1.00 92.00 199 PRO A CA 1
ATOM 1515 C C . PRO A 1 199 ? -11.507 -16.375 -27.592 1.00 92.00 199 PRO A C 1
ATOM 1517 O O . PRO A 1 199 ? -11.131 -15.677 -28.535 1.00 92.00 199 PRO A O 1
ATOM 1520 N N . LEU A 1 200 ? -12.305 -15.910 -26.632 1.00 93.12 200 LEU A N 1
ATOM 1521 C CA . LEU A 1 200 ? -12.891 -14.565 -26.621 1.00 93.12 200 LEU A CA 1
ATOM 1522 C C . LEU A 1 200 ? -12.156 -13.648 -25.645 1.00 93.12 200 LEU A C 1
ATOM 1524 O O . LEU A 1 200 ? -11.645 -14.071 -24.603 1.00 93.12 200 LEU A O 1
ATOM 1528 N N . THR A 1 201 ? -12.108 -12.362 -25.969 1.00 94.19 201 THR A N 1
ATOM 1529 C CA . THR A 1 201 ? -11.613 -11.330 -25.057 1.00 94.19 201 THR A CA 1
ATOM 1530 C C . THR A 1 201 ? -12.650 -11.013 -23.977 1.00 94.19 201 THR A C 1
ATOM 1532 O O . THR A 1 201 ? -13.850 -11.241 -24.129 1.00 94.19 201 THR A O 1
ATOM 1535 N N . ALA A 1 202 ? -12.203 -10.424 -22.866 1.00 92.25 202 ALA A N 1
ATOM 1536 C CA . ALA A 1 202 ? -13.107 -10.028 -21.786 1.00 92.25 202 ALA A CA 1
ATOM 1537 C C . ALA A 1 202 ? -14.160 -8.985 -22.217 1.00 92.25 202 ALA A C 1
ATOM 1539 O O . ALA A 1 202 ? -15.235 -8.937 -21.622 1.00 92.25 202 ALA A O 1
ATOM 1540 N N . SER A 1 203 ? -13.865 -8.153 -23.227 1.00 92.75 203 SER A N 1
ATOM 1541 C CA . SER A 1 203 ? -14.842 -7.196 -23.763 1.00 92.75 203 SER A CA 1
ATOM 1542 C C . SER A 1 203 ? -15.926 -7.910 -24.560 1.00 92.75 203 SER A C 1
ATOM 1544 O O . SER A 1 203 ? -17.098 -7.703 -24.281 1.00 92.75 203 SER A O 1
ATOM 1546 N N . GLU A 1 204 ? -15.541 -8.798 -25.477 1.00 94.88 204 GLU A N 1
ATOM 1547 C CA . GLU A 1 204 ? -16.496 -9.570 -26.283 1.00 94.88 204 GLU A CA 1
ATOM 1548 C C . GLU A 1 204 ? -17.386 -10.448 -25.395 1.00 94.88 204 GLU A C 1
ATOM 1550 O O . GLU A 1 204 ? -18.588 -10.539 -25.616 1.00 94.88 20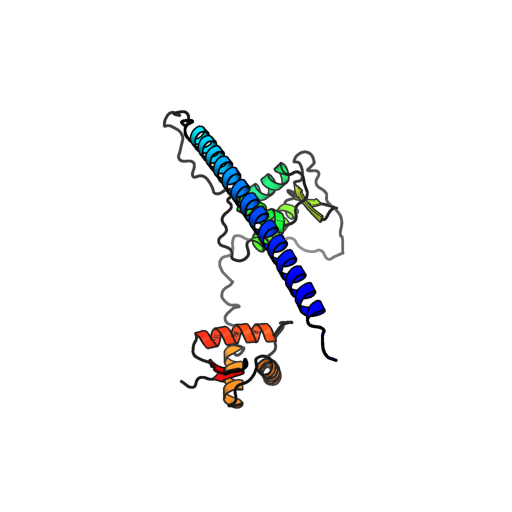4 GLU A O 1
ATOM 1555 N N . LEU A 1 205 ? -16.827 -11.022 -24.323 1.00 94.62 205 LEU A N 1
ATOM 1556 C CA . LEU A 1 205 ? -17.601 -11.751 -23.316 1.00 94.62 205 LEU A CA 1
ATOM 1557 C C . LEU A 1 205 ? -18.603 -10.866 -22.565 1.00 94.62 205 LEU A C 1
ATOM 1559 O O . LEU A 1 205 ? -19.654 -11.354 -22.153 1.00 94.62 205 LEU A O 1
ATOM 1563 N N . ALA A 1 206 ? -18.297 -9.583 -22.370 1.00 95.00 206 ALA A N 1
ATOM 1564 C CA . ALA A 1 206 ? -19.226 -8.640 -21.754 1.00 95.00 206 ALA A CA 1
ATOM 1565 C C . ALA A 1 206 ? -20.411 -8.355 -22.665 1.00 95.00 206 ALA A C 1
ATOM 1567 O O . ALA A 1 206 ? -21.557 -8.428 -22.220 1.00 95.00 206 ALA A O 1
ATOM 1568 N N . ASP A 1 207 ? -20.121 -8.092 -23.933 1.00 95.50 207 ASP A N 1
ATOM 1569 C CA . ASP A 1 207 ? -21.129 -7.782 -24.936 1.00 95.50 207 ASP A CA 1
ATOM 1570 C C . ASP A 1 207 ? -22.010 -9.017 -25.198 1.00 95.50 207 ASP A C 1
ATOM 1572 O O . ASP A 1 207 ? -23.237 -8.921 -25.175 1.00 95.50 207 ASP A O 1
ATOM 1576 N N . ALA A 1 208 ? -21.407 -10.208 -25.289 1.00 94.94 208 ALA A N 1
ATOM 1577 C CA . ALA A 1 208 ? -22.120 -11.478 -25.416 1.00 94.94 208 ALA A CA 1
ATOM 1578 C C . ALA A 1 208 ? -22.967 -11.823 -24.176 1.00 94.94 208 ALA A C 1
ATOM 1580 O O . ALA A 1 208 ? -24.061 -12.369 -24.311 1.00 94.94 208 ALA A O 1
ATOM 1581 N N . ALA A 1 209 ? -22.505 -11.488 -22.965 1.00 94.75 209 ALA A N 1
ATOM 1582 C CA . ALA A 1 209 ? -23.289 -11.683 -21.744 1.00 94.75 209 ALA A CA 1
ATOM 1583 C C . ALA A 1 209 ? -24.509 -10.754 -21.693 1.00 94.75 209 ALA A C 1
ATOM 1585 O O . ALA A 1 209 ? -25.589 -11.172 -21.283 1.00 94.75 209 ALA A O 1
ATOM 1586 N N . ILE A 1 210 ? -24.370 -9.504 -22.134 1.00 94.00 210 ILE A N 1
ATOM 1587 C CA . ILE A 1 210 ? -25.513 -8.589 -22.241 1.00 94.00 210 ILE A CA 1
ATOM 1588 C C . ILE A 1 210 ? -26.484 -9.094 -23.317 1.00 94.00 210 ILE A C 1
ATOM 1590 O O . ILE A 1 210 ? -27.690 -9.135 -23.074 1.00 94.00 210 ILE A O 1
ATOM 1594 N N . ALA A 1 211 ? -25.966 -9.557 -24.459 1.00 93.81 211 ALA A N 1
ATOM 1595 C CA . ALA A 1 211 ? -26.764 -10.131 -25.540 1.00 93.81 211 ALA A CA 1
ATOM 1596 C C . ALA A 1 211 ? -27.521 -11.407 -25.122 1.00 93.81 211 ALA A C 1
ATOM 1598 O O . ALA A 1 211 ? -28.623 -11.646 -25.606 1.00 93.81 211 ALA A O 1
ATOM 1599 N N . SER A 1 212 ? -26.985 -12.198 -24.185 1.00 91.88 212 SER A N 1
ATOM 1600 C CA . SER A 1 212 ? -27.676 -13.364 -23.610 1.00 91.88 212 SER A CA 1
ATOM 1601 C C . SER A 1 212 ? -28.713 -13.011 -22.532 1.00 91.88 212 SER A C 1
ATOM 1603 O O . SER A 1 212 ? -29.312 -13.903 -21.932 1.00 91.88 212 SER A O 1
ATOM 1605 N N . GLY A 1 213 ? -28.950 -11.718 -22.284 1.00 92.88 213 GLY A N 1
ATOM 1606 C CA . GLY A 1 213 ? -29.931 -11.226 -21.316 1.00 92.88 213 GLY A CA 1
ATOM 1607 C C . GLY A 1 213 ? -29.387 -11.073 -19.894 1.00 92.88 213 GLY A C 1
ATOM 1608 O O . GLY A 1 213 ? -30.163 -10.853 -18.957 1.00 92.88 213 GLY A O 1
ATOM 1609 N N . TYR A 1 214 ? -28.068 -11.165 -19.688 1.00 94.19 214 TYR A N 1
ATOM 1610 C CA . TYR A 1 214 ? -27.483 -10.933 -18.372 1.00 94.19 214 TYR A CA 1
ATOM 1611 C C . TYR A 1 214 ? -27.534 -9.445 -18.004 1.00 94.19 214 TYR A C 1
ATOM 1613 O O . TYR A 1 214 ? -26.845 -8.604 -18.578 1.00 94.19 214 TYR A O 1
ATOM 1621 N N . GLN A 1 215 ? -28.312 -9.120 -16.972 1.00 92.19 215 GLN A N 1
ATOM 1622 C CA . GLN A 1 215 ? -28.417 -7.757 -16.456 1.00 92.19 215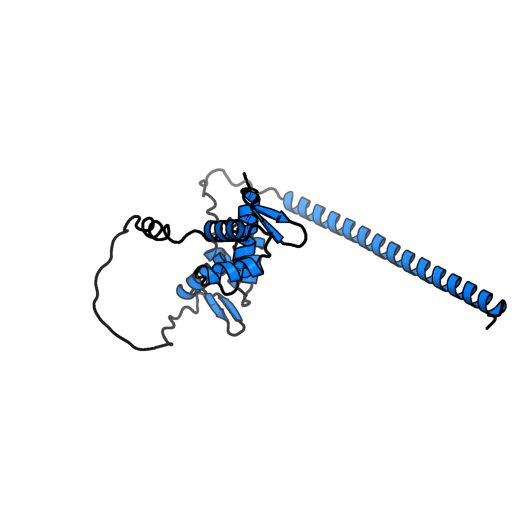 GLN A CA 1
ATOM 1623 C C . GLN A 1 215 ? -27.399 -7.500 -15.338 1.00 92.19 215 GLN A C 1
ATOM 1625 O O . GLN A 1 215 ? -27.427 -8.131 -14.275 1.00 92.19 215 GLN A O 1
ATOM 1630 N N . SER A 1 216 ? -26.520 -6.520 -15.557 1.00 90.38 216 SER A N 1
ATOM 1631 C CA . SER A 1 216 ? -25.545 -6.045 -14.575 1.00 90.38 216 SER A CA 1
ATOM 1632 C C . SER A 1 216 ? -25.815 -4.592 -14.198 1.00 90.38 216 SER A C 1
ATOM 1634 O O . SER A 1 216 ? -25.909 -3.729 -15.060 1.00 90.38 216 SER A O 1
ATOM 1636 N N . ASN A 1 217 ? -25.846 -4.307 -12.896 1.00 92.50 217 ASN A N 1
ATOM 1637 C CA . ASN A 1 217 ? -25.933 -2.934 -12.378 1.00 92.50 217 ASN A CA 1
ATOM 1638 C C . ASN A 1 217 ? -24.545 -2.288 -12.191 1.00 92.50 217 ASN A C 1
ATOM 1640 O O . ASN A 1 217 ? -24.433 -1.210 -11.608 1.00 92.50 217 ASN A O 1
ATOM 1644 N N . SER A 1 218 ? -23.465 -2.972 -12.584 1.00 89.62 218 SER A N 1
ATOM 1645 C CA . SER A 1 218 ? -22.105 -2.455 -12.428 1.00 89.62 218 SER A CA 1
ATOM 1646 C C . SER A 1 218 ? -21.758 -1.518 -13.578 1.00 89.62 218 SER A C 1
ATOM 1648 O O . SER A 1 218 ? -21.801 -1.936 -14.732 1.00 89.62 218 SER A O 1
ATOM 1650 N N . LYS A 1 219 ? -21.317 -0.296 -13.256 1.00 92.25 219 LYS A N 1
ATOM 1651 C CA . LYS A 1 219 ? -20.756 0.650 -14.240 1.00 92.25 219 LYS A CA 1
ATOM 1652 C C . LYS A 1 219 ? -19.520 0.079 -14.946 1.00 92.25 219 LYS A C 1
ATOM 1654 O O . LYS A 1 219 ? -19.310 0.335 -16.123 1.00 92.25 219 LYS A O 1
ATOM 1659 N N . ASN A 1 220 ? -18.761 -0.762 -14.244 1.00 93.44 220 ASN A N 1
ATOM 1660 C CA . ASN A 1 220 ? -17.550 -1.396 -14.755 1.00 93.44 220 ASN A CA 1
ATOM 1661 C C . ASN A 1 220 ? -17.784 -2.897 -14.949 1.00 93.44 220 ASN A C 1
ATOM 1663 O O . ASN A 1 220 ? -17.169 -3.734 -14.287 1.00 93.44 220 ASN A O 1
ATOM 1667 N N . PHE A 1 221 ? -18.744 -3.269 -15.795 1.00 94.31 221 PHE A N 1
ATOM 1668 C CA . PHE A 1 221 ? -19.071 -4.682 -15.995 1.00 94.31 221 PHE A CA 1
ATOM 1669 C C . PHE A 1 221 ? -17.888 -5.490 -16.561 1.00 94.31 221 PHE A C 1
ATOM 1671 O O . PHE A 1 221 ? -17.666 -6.622 -16.131 1.00 94.31 221 PHE A O 1
ATOM 1678 N N . LYS A 1 222 ? -17.059 -4.872 -17.412 1.00 94.06 222 LYS A N 1
ATOM 1679 C CA . LYS A 1 222 ? -15.827 -5.475 -17.949 1.00 94.06 222 LYS A CA 1
ATOM 1680 C C . LYS A 1 222 ? -14.851 -5.899 -16.841 1.00 94.06 222 LYS A C 1
ATOM 1682 O O . LYS A 1 222 ? -14.363 -7.026 -16.860 1.00 94.06 222 LYS A O 1
ATOM 1687 N N . ASP A 1 223 ? -14.644 -5.062 -15.822 1.00 93.75 223 ASP A N 1
ATOM 1688 C CA . ASP A 1 223 ? -13.779 -5.392 -14.674 1.00 93.75 223 ASP A CA 1
ATOM 1689 C C . ASP A 1 223 ? -14.336 -6.570 -13.865 1.00 93.75 223 ASP A C 1
ATOM 1691 O O . ASP A 1 223 ? -13.600 -7.442 -13.398 1.00 93.75 223 ASP A O 1
ATOM 1695 N N . VAL A 1 224 ? -15.663 -6.627 -13.711 1.00 93.94 224 VAL A N 1
ATOM 1696 C CA . VAL A 1 224 ? -16.337 -7.731 -13.015 1.00 93.94 224 VAL A CA 1
ATOM 1697 C C . VAL A 1 224 ? -16.132 -9.048 -13.763 1.00 93.94 224 VAL A C 1
ATOM 1699 O O . VAL A 1 224 ? -15.903 -10.080 -13.125 1.00 93.94 224 VAL A O 1
ATOM 1702 N N . ILE A 1 225 ? -16.167 -9.022 -15.095 1.00 94.25 225 ILE A N 1
ATOM 1703 C CA . ILE A 1 225 ? -15.877 -10.189 -15.932 1.00 94.25 225 ILE A CA 1
ATOM 1704 C C . ILE A 1 225 ? -14.417 -10.598 -15.780 1.00 94.25 225 ILE A C 1
ATOM 1706 O O . ILE A 1 225 ? -14.170 -11.762 -15.482 1.00 94.25 225 ILE A O 1
ATOM 1710 N N . TRP A 1 226 ? -13.466 -9.663 -15.840 1.00 94.00 226 TRP A N 1
ATOM 1711 C CA . TRP A 1 226 ? -12.046 -9.943 -15.593 1.00 94.00 226 TRP A CA 1
ATOM 1712 C C . TRP A 1 226 ? -11.799 -10.650 -14.257 1.00 94.00 226 TRP A C 1
ATOM 1714 O O . TRP A 1 226 ? -11.124 -11.681 -14.200 1.00 94.00 226 TRP A O 1
ATOM 1724 N N . VAL A 1 227 ? -12.392 -10.144 -13.173 1.00 93.75 227 VAL A N 1
ATOM 1725 C CA . VAL A 1 227 ? -12.287 -10.768 -11.844 1.00 93.75 227 VAL A CA 1
ATOM 1726 C C . VAL A 1 227 ? -12.930 -12.158 -11.827 1.00 93.75 227 VAL A C 1
ATOM 1728 O O . VAL A 1 227 ? -12.446 -13.057 -11.137 1.00 93.75 227 VAL A O 1
ATOM 1731 N N . THR A 1 228 ? -14.023 -12.349 -12.565 1.00 92.81 228 THR A N 1
ATOM 1732 C CA . THR A 1 228 ? -14.730 -13.635 -12.639 1.00 92.81 228 THR A CA 1
ATOM 1733 C C . THR A 1 228 ? -13.935 -14.662 -13.444 1.00 92.81 228 THR A C 1
ATOM 1735 O O . THR A 1 228 ? -13.764 -15.782 -12.967 1.00 92.81 228 THR A O 1
ATOM 1738 N N . LEU A 1 229 ? -13.353 -14.273 -14.581 1.00 92.44 229 LEU A N 1
ATOM 1739 C CA . LEU A 1 229 ? -12.460 -15.108 -15.387 1.00 92.44 229 LEU A CA 1
ATOM 1740 C C . LEU A 1 229 ? -11.218 -15.518 -14.587 1.00 92.44 229 LEU A C 1
ATOM 1742 O O . LEU A 1 229 ? -10.876 -16.696 -14.528 1.00 92.44 229 LEU A O 1
ATOM 1746 N N . GLY A 1 230 ? -10.609 -14.585 -13.848 1.00 91.12 230 GLY A N 1
ATOM 1747 C CA . GLY A 1 230 ? -9.488 -14.894 -12.956 1.00 91.12 230 GLY A CA 1
ATOM 1748 C C . GLY A 1 230 ? -9.830 -15.920 -11.866 1.00 91.12 230 GLY A C 1
ATOM 1749 O O . GLY A 1 230 ? -8.964 -16.693 -11.457 1.00 91.12 230 GLY A O 1
ATOM 1750 N N . LYS A 1 231 ? -11.089 -15.972 -11.407 1.00 90.81 231 LYS A N 1
ATOM 1751 C CA . LYS A 1 231 ? -11.569 -17.021 -10.490 1.00 90.81 231 LYS A CA 1
ATOM 1752 C C . LYS A 1 231 ? -11.808 -18.345 -11.210 1.00 90.81 231 LYS A C 1
ATOM 1754 O O . LYS A 1 231 ? -11.353 -19.369 -10.719 1.00 90.81 231 LYS A O 1
ATOM 1759 N N . MET A 1 232 ? -12.450 -18.325 -12.378 1.00 88.75 232 MET A N 1
ATOM 1760 C CA . MET A 1 232 ? -12.699 -19.529 -13.184 1.00 88.75 232 MET A CA 1
ATOM 1761 C C . MET A 1 232 ? -11.396 -20.203 -13.639 1.00 88.75 232 MET A C 1
ATOM 1763 O O . MET A 1 232 ? -11.331 -21.429 -13.675 1.00 88.75 232 MET A O 1
ATOM 1767 N N . LYS A 1 233 ? -10.336 -19.420 -13.887 1.00 88.81 233 LYS A N 1
ATOM 1768 C CA . LYS A 1 233 ? -8.976 -19.915 -14.152 1.00 88.81 233 LYS A CA 1
ATOM 1769 C C . LYS A 1 233 ? -8.416 -20.719 -12.979 1.00 88.81 233 LYS A C 1
ATOM 1771 O O . LYS A 1 233 ? -7.866 -21.793 -13.176 1.00 88.81 233 LYS A O 1
ATOM 1776 N N . LYS A 1 234 ? -8.574 -20.213 -11.748 1.00 86.25 234 LYS A N 1
ATOM 1777 C CA . LYS A 1 234 ? -8.145 -20.915 -10.521 1.00 86.25 234 LYS A CA 1
ATOM 1778 C C . LYS A 1 234 ? -8.936 -22.199 -10.275 1.00 86.25 234 LYS A C 1
ATOM 1780 O O . LYS A 1 234 ? -8.427 -23.108 -9.640 1.00 86.25 234 LYS A O 1
ATOM 1785 N N . GLU A 1 235 ? -10.171 -22.254 -10.763 1.00 83.50 235 GLU A N 1
ATOM 1786 C CA . GLU A 1 235 ? -11.026 -23.443 -10.715 1.00 83.50 235 GLU A CA 1
ATOM 1787 C C . GLU A 1 235 ? -10.768 -24.411 -11.887 1.00 83.50 235 GLU A C 1
ATOM 1789 O O . GLU A 1 235 ? -11.528 -25.359 -12.044 1.00 83.50 235 GLU A O 1
ATOM 1794 N N . HIS A 1 236 ? -9.732 -24.177 -12.709 1.00 78.00 236 HIS A N 1
ATOM 1795 C CA . HIS A 1 236 ? -9.368 -24.974 -13.892 1.00 78.00 236 HIS A CA 1
ATOM 1796 C C . HIS A 1 236 ? -10.478 -25.121 -14.948 1.00 78.00 236 HIS A C 1
ATOM 1798 O O . HIS A 1 236 ? -10.433 -26.024 -15.772 1.00 78.00 236 HIS A O 1
ATOM 1804 N N . LYS A 1 237 ? -11.467 -24.218 -14.962 1.00 80.31 237 LYS A N 1
ATOM 1805 C CA . LYS A 1 237 ? -12.589 -24.261 -15.921 1.00 80.31 237 LYS A CA 1
ATOM 1806 C C . LYS A 1 237 ? -12.272 -23.587 -17.253 1.00 80.31 237 LYS A C 1
ATOM 1808 O O . LYS A 1 237 ? -12.920 -23.862 -18.255 1.00 80.31 237 LYS A O 1
ATOM 1813 N N . ILE A 1 238 ? -11.331 -22.645 -17.245 1.00 86.56 238 ILE A N 1
ATOM 1814 C CA . ILE A 1 238 ? -10.938 -21.865 -18.420 1.00 86.56 238 ILE A CA 1
ATOM 1815 C C . ILE A 1 238 ? -9.428 -21.627 -18.422 1.00 86.56 238 ILE A C 1
ATOM 1817 O O . ILE A 1 238 ? -8.811 -21.500 -17.358 1.00 86.56 238 ILE A O 1
ATOM 1821 N N . ALA A 1 239 ? -8.852 -21.508 -19.612 1.00 87.50 239 ALA A N 1
ATOM 1822 C CA . ALA A 1 239 ? -7.457 -21.171 -19.838 1.00 87.50 239 ALA A CA 1
ATOM 1823 C C . ALA A 1 239 ? -7.357 -19.819 -20.531 1.00 87.50 239 ALA A C 1
ATOM 1825 O O . ALA A 1 239 ? -8.280 -19.345 -21.192 1.00 87.50 239 ALA A O 1
ATOM 1826 N N . GLN A 1 240 ? -6.214 -19.177 -20.323 1.00 89.12 240 GLN A N 1
ATOM 1827 C CA . GLN A 1 240 ? -5.885 -17.945 -21.011 1.00 89.12 240 GLN A CA 1
ATOM 1828 C C . GLN A 1 240 ? -4.978 -18.294 -22.185 1.00 89.12 240 GLN A C 1
ATOM 1830 O O . GLN A 1 240 ? -3.846 -18.730 -21.976 1.00 89.12 240 GLN A O 1
ATOM 1835 N N . VAL A 1 241 ? -5.482 -18.073 -23.390 1.00 85.19 241 VAL A N 1
ATOM 1836 C CA . VAL A 1 241 ? -4.740 -18.182 -24.644 1.00 85.19 241 VAL A CA 1
ATOM 1837 C C . VAL A 1 241 ? -4.010 -16.862 -24.891 1.00 85.19 241 VAL A C 1
ATOM 1839 O O . VAL A 1 241 ? -4.382 -15.811 -24.352 1.00 85.19 241 VAL A O 1
ATOM 1842 N N . ALA A 1 242 ? -2.936 -16.912 -25.679 1.00 78.31 242 ALA A N 1
ATOM 1843 C CA . ALA A 1 242 ? -2.138 -15.751 -26.059 1.00 78.31 242 ALA A CA 1
ATOM 1844 C C . ALA A 1 242 ? -3.006 -14.516 -26.394 1.00 78.31 242 ALA A C 1
ATOM 1846 O O . ALA A 1 242 ? -4.046 -14.616 -27.046 1.00 78.31 242 ALA A O 1
ATOM 1847 N N . GLY A 1 243 ? -2.579 -13.337 -25.926 1.00 78.75 243 GLY A N 1
ATOM 1848 C CA . GLY A 1 243 ? -3.256 -12.072 -26.237 1.00 78.75 243 GLY A CA 1
ATOM 1849 C C . GLY A 1 243 ? -4.534 -11.785 -25.438 1.00 78.75 243 GLY A C 1
ATOM 1850 O O . GLY A 1 243 ? -5.456 -11.186 -25.976 1.00 78.75 243 GLY A O 1
ATOM 1851 N N . GLN A 1 244 ? -4.596 -12.174 -24.156 1.00 85.50 244 GLN A N 1
ATOM 1852 C CA . GLN A 1 244 ? -5.739 -11.902 -23.253 1.00 85.50 244 GLN A CA 1
ATOM 1853 C C . GLN A 1 244 ? -7.065 -12.564 -23.661 1.00 85.50 244 GLN A C 1
ATOM 1855 O O . GLN A 1 244 ? -8.139 -12.131 -23.229 1.00 85.50 244 GLN A O 1
ATOM 1860 N N . ARG A 1 245 ? -7.001 -13.622 -24.465 1.00 89.31 245 ARG A N 1
ATOM 1861 C CA . ARG A 1 245 ? -8.184 -14.379 -24.859 1.00 89.31 245 ARG A CA 1
ATOM 1862 C C . ARG A 1 245 ? -8.400 -15.552 -23.915 1.00 89.31 245 ARG A C 1
ATOM 1864 O O . ARG A 1 245 ? -7.448 -16.090 -23.353 1.00 89.31 245 ARG A O 1
ATOM 1871 N N . TRP A 1 246 ? -9.654 -15.918 -23.712 1.00 89.25 246 TRP A N 1
ATOM 1872 C CA . TRP A 1 246 ? -10.058 -16.940 -22.758 1.00 89.25 246 TRP A CA 1
ATOM 1873 C C . TRP A 1 246 ? -10.799 -18.049 -23.484 1.00 89.25 246 TRP A C 1
ATOM 1875 O O . TRP A 1 246 ? -11.718 -17.768 -24.249 1.00 89.25 246 TRP A O 1
ATOM 1885 N N . GLU A 1 247 ? -10.404 -19.291 -23.230 1.00 91.44 247 GLU A N 1
ATOM 1886 C CA . GLU A 1 247 ? -11.046 -20.487 -23.772 1.00 91.44 247 GLU A CA 1
ATOM 1887 C C . GLU A 1 247 ? -11.502 -21.413 -22.649 1.00 91.44 247 GLU A C 1
ATOM 1889 O O . GLU A 1 247 ? -10.954 -21.389 -21.541 1.00 91.44 247 GLU A O 1
ATOM 1894 N N . LEU A 1 248 ? -12.514 -22.229 -22.930 1.00 88.56 248 LEU A N 1
ATOM 1895 C CA . LEU A 1 248 ? -12.913 -23.290 -22.020 1.00 88.56 248 LEU A CA 1
ATOM 1896 C C . LEU A 1 248 ? -11.873 -24.411 -22.093 1.00 88.56 248 LEU A C 1
ATOM 1898 O O . LEU A 1 248 ? -11.578 -24.910 -23.177 1.00 88.56 248 LEU A O 1
ATOM 1902 N N . VAL A 1 249 ? -11.334 -24.818 -20.945 1.00 85.44 249 VAL A N 1
ATOM 1903 C CA . VAL A 1 249 ? -10.543 -26.051 -20.885 1.00 85.44 249 VAL A CA 1
ATOM 1904 C C . VAL A 1 249 ? -11.568 -27.160 -20.764 1.00 85.44 249 VAL A C 1
ATOM 1906 O O . VAL A 1 249 ? -12.167 -27.324 -19.702 1.00 85.44 249 VAL A O 1
ATOM 1909 N N . ASN A 1 250 ? -11.842 -27.849 -21.870 1.00 71.56 250 ASN A N 1
ATOM 1910 C CA . ASN A 1 250 ? -12.660 -29.054 -21.823 1.00 71.56 250 ASN A CA 1
ATOM 1911 C C . ASN A 1 250 ? -11.986 -30.042 -20.860 1.00 71.56 250 ASN A C 1
ATOM 1913 O O . ASN A 1 250 ? -10.820 -30.390 -21.054 1.00 71.56 250 ASN A O 1
ATOM 1917 N N . ALA A 1 251 ? -12.708 -30.409 -19.801 1.00 47.56 251 ALA A N 1
ATOM 1918 C CA . ALA A 1 251 ? -12.376 -31.541 -18.944 1.00 47.56 251 ALA A CA 1
ATOM 1919 C C . ALA A 1 251 ? -12.841 -32.840 -19.604 1.00 47.56 251 ALA A C 1
ATOM 1921 O O . ALA A 1 251 ? -13.904 -32.795 -20.270 1.00 47.56 251 ALA A O 1
#

Secondary structure (DSSP, 8-state):
----HHHHHHHHHHHHHHHHHHHHHHHHHHHHHHHHHHHHHHHHHHHHHHHHHHHHSPPP---S-S-----PPPPHHHHHHHHHHHH-S-B-HHHHHHHHHHTT-----S-HHHHHHHHHHHHHHTTSEEE-TTSSEEEPPGGG----------------------------SSTTTGGGSS--HHHHHHHHHHHH-SPEEHHHHHHHHHHTT-----TTHHHHHHHHHHHHHHTTSEEEETTTEEEE---

pLDDT: mean 81.73, std 19.7, range [33.97, 98.44]